Protein AF-A0A924DM08-F1 (afdb_monomer_lite)

Secondary structure (DSSP, 8-state):
----SHHHHHHHTTT-HHHHHHTT-TTT----HHHHHHHHHHHHHHHHHHHHH---HHHHHHHHHHHHHTT-TTHHHHHHHHHTTS-HHHHHHHHHHHHHHH--THHHHHHHHHHHHHHHHHHHHHHHHGGG-TT-HHHHHHHHHHHHSS-HHHHHHHHHHHHHHHHHT-GGGGGGGHHHHTSGGGTTSHHHHHHHHHHHHHHT---

Sequence (207 aa):
MQDLSSKGLYMMNGGQKLYIYKDGFGDIYKATPSEEEQWATEIIASALFKIETETNRTQLQFAIADLVYHHYGNIEELLLKYINDANPVRQIVFASILWNMIGYEKSFDIINKNLLQKRSECVSDVFLGLNDFKTHAGARQFLINCLEGGDDELTTKAQYTIVSWAWSGMPILKENNLLEQLKFENRNLPTFKTAIRKLKQILNVVT

Foldseek 3Di:
DQPLALLSLCLVVLNPVVVCVVVVNVVRNDDDPVRSVVSLVVLLVVLLVCLQDPDDLVSVLVSLVSCVVSVPPPSLVVLVVCLVVDDLLSVLSSLLVNCVPPNPVCSLVSLVVCCVPPVVPDVLSSLVSCLPVLLPQVSLVQLLCLLVDPDLSSLQSSLVSLVSCCVVPQVVCPPPCLSVCSDSVNSPPPSVVVSSVVSCVSSVPDD

pLDDT: mean 94.38, std 5.87, range [45.03, 98.25]

Radius of gyration: 20.49 Å; chains: 1; bounding box: 44×36×56 Å

Structure (mmCIF, N/CA/C/O backbone):
data_AF-A0A924DM08-F1
#
_entry.id   AF-A0A924DM08-F1
#
loop_
_atom_site.group_PDB
_atom_site.id
_atom_site.type_symbol
_atom_site.label_atom_id
_atom_site.label_alt_id
_atom_site.label_comp_id
_atom_site.label_asym_id
_atom_site.label_entity_id
_atom_site.label_seq_id
_atom_site.pdbx_PDB_ins_code
_atom_site.Cartn_x
_atom_site.Cartn_y
_atom_site.Cartn_z
_atom_site.occupancy
_atom_site.B_iso_or_equiv
_atom_site.auth_seq_id
_atom_site.auth_comp_id
_atom_site.auth_asym_id
_atom_site.auth_atom_id
_atom_site.pdbx_PDB_model_num
ATOM 1 N N . MET A 1 1 ? 16.927 21.600 -16.209 1.00 45.03 1 MET A N 1
ATOM 2 C CA . MET A 1 1 ? 16.030 21.463 -17.375 1.00 45.03 1 MET A CA 1
ATOM 3 C C . MET A 1 1 ? 15.644 20.005 -17.465 1.00 45.03 1 MET A C 1
ATOM 5 O O . MET A 1 1 ? 16.533 19.168 -17.408 1.00 45.03 1 MET A O 1
ATOM 9 N N . GLN A 1 2 ? 14.349 19.716 -17.484 1.00 57.50 2 GLN A N 1
ATOM 10 C CA . GLN A 1 2 ? 13.831 18.358 -17.604 1.00 57.50 2 GLN A CA 1
ATOM 11 C C . GLN A 1 2 ? 14.055 17.912 -19.054 1.00 57.50 2 GLN A C 1
ATOM 13 O O . GLN A 1 2 ? 13.689 18.647 -19.969 1.00 57.50 2 GLN A O 1
ATOM 18 N N . ASP A 1 3 ? 14.750 16.793 -19.265 1.00 67.88 3 ASP A N 1
ATOM 19 C CA . ASP A 1 3 ? 14.994 16.282 -20.613 1.00 67.88 3 ASP A CA 1
ATOM 20 C C . ASP A 1 3 ? 13.669 15.779 -21.203 1.00 67.88 3 ASP A C 1
ATOM 22 O O . ASP A 1 3 ? 13.126 14.772 -20.752 1.00 67.88 3 ASP A O 1
ATOM 26 N N . LEU A 1 4 ? 13.133 16.519 -22.177 1.00 85.94 4 LEU A N 1
ATOM 27 C CA . LEU A 1 4 ? 11.904 16.185 -22.904 1.00 85.94 4 LEU A CA 1
ATOM 28 C C . LEU A 1 4 ? 12.187 15.294 -24.128 1.00 85.94 4 LEU A C 1
ATOM 30 O O . LEU A 1 4 ? 11.395 15.256 -25.068 1.00 85.94 4 LEU A O 1
ATOM 34 N N . SER A 1 5 ? 13.321 14.588 -24.149 1.00 93.19 5 SER A N 1
ATOM 35 C CA . SER A 1 5 ? 13.599 13.550 -25.142 1.00 93.19 5 SER A CA 1
ATOM 36 C C . SER A 1 5 ? 12.621 12.371 -25.024 1.00 93.19 5 SER A C 1
ATOM 38 O O . SER A 1 5 ? 12.024 12.135 -23.974 1.00 93.19 5 SER A O 1
ATOM 40 N N . SER A 1 6 ? 12.482 11.574 -26.093 1.00 94.62 6 SER A N 1
ATOM 41 C CA . SER A 1 6 ? 11.654 10.354 -26.060 1.00 94.62 6 SER A CA 1
ATOM 42 C C . SER A 1 6 ? 12.091 9.390 -24.951 1.00 94.62 6 SER A C 1
ATOM 44 O O . SER A 1 6 ? 11.238 8.851 -24.250 1.00 94.62 6 SER A O 1
ATOM 46 N N . LYS A 1 7 ? 13.406 9.239 -24.732 1.00 95.38 7 LYS A N 1
ATOM 47 C CA . LYS A 1 7 ? 13.939 8.454 -23.613 1.00 95.38 7 LYS A CA 1
ATOM 48 C C . LYS A 1 7 ? 13.559 9.078 -22.270 1.00 95.38 7 LYS A C 1
ATOM 50 O O . LYS A 1 7 ? 13.033 8.376 -21.414 1.00 95.38 7 LYS A O 1
ATOM 55 N N . GLY A 1 8 ? 13.772 10.383 -22.088 1.00 93.56 8 GLY A N 1
ATOM 56 C CA . GLY A 1 8 ? 13.418 11.092 -20.854 1.00 93.56 8 GLY A CA 1
ATOM 57 C C . GLY A 1 8 ? 11.943 10.918 -20.484 1.00 93.56 8 GLY A C 1
ATOM 58 O O . GLY A 1 8 ? 11.631 10.501 -19.369 1.00 93.56 8 GLY A O 1
ATOM 59 N N . LEU A 1 9 ? 11.046 11.127 -21.450 1.00 94.06 9 LEU A N 1
ATOM 60 C CA . LEU A 1 9 ? 9.603 10.932 -21.289 1.00 94.06 9 LEU A CA 1
ATOM 61 C C . LEU A 1 9 ? 9.239 9.478 -20.960 1.00 94.06 9 LEU A C 1
ATOM 63 O O . LEU A 1 9 ? 8.393 9.246 -20.094 1.00 94.06 9 LEU A O 1
ATOM 67 N N . TYR A 1 10 ? 9.886 8.505 -21.610 1.00 94.94 10 TYR A N 1
ATOM 68 C CA . TYR A 1 10 ? 9.681 7.083 -21.329 1.00 94.94 10 TYR A CA 1
ATOM 69 C C . TYR A 1 10 ? 10.072 6.724 -19.894 1.00 94.94 10 TYR A C 1
ATOM 71 O O . TYR A 1 10 ? 9.271 6.142 -19.164 1.00 94.94 10 TYR A O 1
ATOM 79 N N . MET A 1 11 ? 11.272 7.132 -19.470 1.00 94.31 11 MET A N 1
ATOM 80 C CA . MET A 1 11 ? 11.802 6.849 -18.135 1.00 94.31 11 MET A CA 1
ATOM 81 C C . MET A 1 11 ? 10.979 7.536 -17.036 1.00 94.31 11 MET A C 1
ATOM 83 O O . MET A 1 11 ? 10.721 6.930 -16.001 1.00 94.31 11 MET A O 1
ATOM 87 N N . MET A 1 12 ? 10.520 8.774 -17.257 1.00 91.44 12 MET A N 1
ATOM 88 C CA . MET A 1 12 ? 9.678 9.507 -16.295 1.00 91.44 12 MET A CA 1
ATOM 89 C C . MET A 1 12 ? 8.315 8.855 -16.058 1.00 91.44 12 MET A C 1
ATOM 91 O O . MET A 1 12 ? 7.741 9.025 -14.987 1.00 91.44 12 MET A O 1
ATOM 95 N N . ASN A 1 13 ? 7.812 8.112 -17.043 1.00 92.12 13 ASN A N 1
ATOM 96 C CA . ASN A 1 13 ? 6.513 7.448 -16.988 1.00 92.12 13 ASN A CA 1
ATOM 97 C C . ASN A 1 13 ? 6.621 5.942 -16.700 1.00 92.12 13 ASN A C 1
ATOM 99 O O . ASN A 1 13 ? 5.658 5.212 -16.933 1.00 92.12 13 ASN A O 1
ATOM 103 N N . GLY A 1 14 ? 7.787 5.444 -16.268 1.00 92.25 14 GLY A N 1
ATOM 104 C CA . GLY A 1 14 ? 7.984 4.011 -16.015 1.00 92.25 14 GLY A CA 1
ATOM 105 C C . GLY A 1 14 ? 7.748 3.141 -17.258 1.00 92.25 14 GLY A C 1
ATOM 106 O O . GLY A 1 14 ? 7.404 1.970 -17.151 1.00 92.25 14 GLY A O 1
ATOM 107 N N . GLY A 1 15 ? 7.891 3.707 -18.462 1.00 92.44 15 GLY A N 1
ATOM 108 C CA . GLY A 1 15 ? 7.608 3.041 -19.735 1.00 92.44 15 GLY A CA 1
ATOM 109 C C . GLY A 1 15 ? 6.127 3.000 -20.142 1.00 92.44 15 GLY A C 1
ATOM 110 O O . GLY A 1 15 ? 5.781 2.423 -21.178 1.00 92.44 15 GLY A O 1
ATOM 111 N N . GLN A 1 16 ? 5.231 3.630 -19.375 1.00 93.44 16 GLN A N 1
ATOM 112 C CA . GLN A 1 16 ? 3.796 3.698 -19.667 1.00 93.44 16 GLN A CA 1
ATOM 113 C C . GLN A 1 16 ? 3.486 4.769 -20.715 1.00 93.44 16 GLN A C 1
ATOM 115 O O . GLN A 1 16 ? 3.070 5.887 -20.413 1.00 93.44 16 GLN A O 1
ATOM 120 N N . LYS A 1 17 ? 3.653 4.399 -21.988 1.00 92.38 17 LYS A N 1
ATOM 121 C CA . LYS A 1 17 ? 3.518 5.304 -23.144 1.00 92.38 17 LYS A CA 1
ATOM 122 C C . LYS A 1 17 ? 2.184 6.040 -23.186 1.00 92.38 17 LYS A C 1
ATOM 124 O O . LYS A 1 17 ? 2.144 7.207 -23.557 1.00 92.38 17 LYS A O 1
ATOM 129 N N . LEU A 1 18 ? 1.099 5.391 -22.757 1.00 92.25 18 LEU A N 1
ATOM 130 C CA . LEU A 1 18 ? -0.229 6.004 -22.704 1.00 92.25 18 LEU A CA 1
ATOM 131 C C . LEU A 1 18 ? -0.242 7.314 -21.897 1.00 92.25 18 LEU A C 1
ATOM 133 O O . LEU A 1 18 ? -0.955 8.239 -22.280 1.00 92.25 18 LEU A O 1
ATOM 137 N N . TYR A 1 19 ? 0.532 7.411 -20.812 1.00 91.62 19 TYR A N 1
ATOM 138 C CA . TYR A 1 19 ? 0.609 8.640 -20.018 1.00 91.62 19 TYR A CA 1
ATOM 139 C C . TYR A 1 19 ? 1.360 9.751 -20.745 1.00 91.62 19 TYR A C 1
ATOM 141 O O . TYR A 1 19 ? 0.877 10.874 -20.764 1.00 91.62 19 TYR A O 1
ATOM 149 N N . ILE A 1 20 ? 2.416 9.422 -21.493 1.00 92.88 20 ILE A N 1
ATOM 150 C CA . ILE A 1 20 ? 3.127 10.384 -22.351 1.00 92.88 20 ILE A CA 1
ATOM 151 C C . ILE A 1 20 ? 2.162 11.046 -23.351 1.00 92.88 20 ILE A C 1
ATOM 153 O O . ILE A 1 20 ? 2.185 12.264 -23.535 1.00 92.88 20 ILE A O 1
ATOM 157 N N . TYR A 1 21 ? 1.274 10.258 -23.971 1.00 91.88 21 TYR A N 1
ATOM 158 C CA . TYR A 1 21 ? 0.249 10.790 -24.877 1.00 91.88 21 TYR A CA 1
ATOM 159 C C . TYR A 1 21 ? -0.804 11.630 -24.144 1.00 91.88 21 TYR A C 1
ATOM 161 O O . TYR A 1 21 ? -1.180 12.691 -24.639 1.00 91.88 21 TYR A O 1
ATOM 169 N N . LYS A 1 22 ? -1.273 11.186 -22.970 1.00 92.75 22 LYS A N 1
ATOM 170 C CA . LYS A 1 22 ? -2.254 11.933 -22.161 1.00 92.75 22 LYS A CA 1
ATOM 171 C C . LYS A 1 22 ? -1.711 13.267 -21.654 1.00 92.75 22 LYS A C 1
ATOM 173 O O . LYS A 1 22 ? -2.472 14.227 -21.579 1.00 92.75 22 LYS A O 1
ATOM 178 N N . ASP A 1 23 ? -0.415 13.333 -21.383 1.00 91.50 23 ASP A N 1
ATOM 179 C CA . ASP A 1 23 ? 0.275 14.535 -20.915 1.00 91.50 23 ASP A CA 1
ATOM 180 C C . ASP A 1 23 ? 0.598 15.519 -22.057 1.00 91.50 23 ASP A C 1
ATOM 182 O O . ASP A 1 23 ? 1.192 16.570 -21.827 1.00 91.50 23 ASP A O 1
ATOM 186 N N . GLY A 1 24 ? 0.191 15.208 -23.296 1.00 92.12 24 GLY A N 1
ATOM 187 C CA . GLY A 1 24 ? 0.340 16.094 -24.452 1.00 92.12 24 GLY A CA 1
ATOM 188 C C . GLY A 1 24 ? 1.694 16.000 -25.158 1.00 92.12 24 GLY A C 1
ATOM 189 O O . GLY A 1 24 ? 1.978 16.809 -26.037 1.00 92.12 24 GLY A O 1
ATOM 190 N N . PHE A 1 25 ? 2.520 15.003 -24.831 1.00 93.25 25 PHE A N 1
ATOM 191 C CA . PHE A 1 25 ? 3.845 14.810 -25.436 1.00 93.25 25 PHE A CA 1
ATOM 192 C C . PHE A 1 25 ? 3.851 13.792 -26.590 1.00 93.25 25 PHE A C 1
ATOM 194 O O . PHE A 1 25 ? 4.915 13.348 -27.025 1.00 93.25 25 PHE A O 1
ATOM 201 N N . GLY A 1 26 ? 2.677 13.434 -27.119 1.00 90.62 26 GLY A N 1
ATOM 202 C CA . GLY A 1 26 ? 2.533 12.443 -28.191 1.00 90.62 26 GLY A CA 1
ATOM 203 C C . GLY A 1 26 ? 3.292 12.784 -29.477 1.00 90.62 26 GLY A C 1
ATOM 204 O O . GLY A 1 26 ? 3.865 11.895 -30.096 1.00 90.62 26 GLY A O 1
ATOM 205 N N . ASP A 1 27 ? 3.366 14.067 -29.837 1.00 91.69 27 ASP A N 1
ATOM 206 C CA . ASP A 1 27 ? 4.078 14.527 -31.041 1.00 91.69 27 ASP A CA 1
ATOM 207 C C . ASP A 1 27 ? 5.610 14.535 -30.873 1.00 91.69 27 ASP A C 1
ATOM 209 O O . ASP A 1 27 ? 6.363 14.551 -31.854 1.00 91.69 27 ASP A O 1
ATOM 213 N N . ILE A 1 28 ? 6.076 14.528 -29.620 1.00 91.38 28 ILE A N 1
ATOM 214 C CA . ILE A 1 28 ? 7.496 14.526 -29.237 1.00 91.38 28 ILE A CA 1
ATOM 215 C C . ILE A 1 28 ? 8.005 13.090 -29.073 1.00 91.38 28 ILE A C 1
ATOM 217 O O . ILE A 1 28 ? 9.174 12.804 -29.344 1.00 91.38 28 ILE A O 1
ATOM 221 N N . TYR A 1 29 ? 7.131 12.176 -28.655 1.00 94.00 29 TYR A N 1
ATOM 222 C CA . TYR A 1 29 ? 7.476 10.784 -28.433 1.00 94.00 29 TYR A CA 1
ATOM 223 C C . TYR A 1 29 ? 7.547 9.997 -29.748 1.00 94.00 29 TYR A C 1
ATOM 225 O O . TYR A 1 29 ? 6.533 9.717 -30.385 1.00 94.00 29 TYR A O 1
ATOM 233 N N . LYS A 1 30 ? 8.767 9.637 -30.160 1.00 94.06 30 LYS A N 1
ATOM 234 C CA . LYS A 1 30 ? 9.063 8.978 -31.445 1.00 94.06 30 LYS A CA 1
ATOM 235 C C . LYS A 1 30 ? 9.943 7.735 -31.293 1.00 94.06 30 LYS A C 1
ATOM 237 O O . LYS A 1 30 ? 10.665 7.385 -32.222 1.00 94.06 30 LYS A O 1
ATOM 242 N N . ALA A 1 31 ? 9.904 7.099 -30.123 1.00 94.00 31 ALA A N 1
ATOM 243 C CA . ALA A 1 31 ? 10.695 5.907 -29.853 1.00 94.00 31 ALA A CA 1
ATOM 244 C C . ALA A 1 31 ? 10.271 4.735 -30.746 1.00 94.00 31 ALA A C 1
ATOM 246 O O . ALA A 1 31 ? 9.087 4.508 -31.000 1.00 94.00 31 ALA A O 1
ATOM 247 N N . THR A 1 32 ? 11.255 3.978 -31.208 1.00 95.12 32 THR A N 1
ATOM 248 C CA . THR A 1 32 ? 11.051 2.700 -31.886 1.00 95.12 32 THR A CA 1
ATOM 249 C C . THR A 1 32 ? 10.822 1.576 -30.870 1.00 95.12 32 THR A C 1
ATOM 251 O O . THR A 1 32 ? 11.275 1.677 -29.728 1.00 95.12 32 THR A O 1
ATOM 254 N N . PRO A 1 33 ? 10.202 0.448 -31.270 1.00 95.25 33 PRO A N 1
ATOM 255 C CA . PRO A 1 33 ? 10.042 -0.703 -30.379 1.00 95.25 33 PRO A CA 1
ATOM 256 C C . PRO A 1 33 ? 11.363 -1.215 -29.779 1.00 95.25 33 PRO A C 1
ATOM 258 O O . PRO A 1 33 ? 11.398 -1.599 -28.616 1.00 95.25 33 PRO A O 1
ATOM 261 N N . SER A 1 34 ? 12.461 -1.174 -30.544 1.00 96.06 34 SER A N 1
ATOM 262 C CA . SER A 1 34 ? 13.779 -1.616 -30.064 1.00 96.06 34 SER A CA 1
ATOM 263 C C . SER A 1 34 ? 14.369 -0.676 -29.009 1.00 96.06 34 SER A C 1
ATOM 265 O O . SER A 1 34 ? 15.020 -1.141 -28.077 1.00 96.06 34 SER A O 1
ATOM 267 N N . GLU A 1 35 ? 14.152 0.634 -29.140 1.00 96.06 35 GLU A N 1
ATOM 268 C CA . GLU A 1 35 ? 14.574 1.607 -28.128 1.00 96.06 35 GLU A CA 1
ATOM 269 C C . GLU A 1 35 ? 13.785 1.427 -26.829 1.00 96.06 35 GLU A C 1
ATOM 271 O O . GLU A 1 35 ? 14.361 1.428 -25.744 1.00 96.06 35 GLU A O 1
ATOM 276 N N . GLU A 1 36 ? 12.473 1.216 -26.936 1.00 95.38 36 GLU A N 1
ATOM 277 C CA . GLU A 1 36 ? 11.613 0.955 -25.782 1.00 95.38 36 GLU A CA 1
ATOM 278 C C . GLU A 1 36 ? 12.020 -0.317 -25.034 1.00 95.38 36 GLU A C 1
ATOM 280 O O . GLU A 1 36 ? 12.080 -0.302 -23.809 1.00 95.38 36 GLU A O 1
ATOM 285 N N . GLU A 1 37 ? 12.345 -1.397 -25.747 1.00 95.25 37 GLU A N 1
ATOM 286 C CA . GLU A 1 37 ? 12.818 -2.652 -25.152 1.00 95.25 37 GLU A CA 1
ATOM 287 C C . GLU A 1 37 ? 14.137 -2.459 -24.383 1.00 95.25 37 GLU A C 1
ATOM 289 O O . GLU A 1 37 ? 14.303 -2.940 -23.254 1.00 95.25 37 GLU A O 1
ATOM 294 N N . GLN A 1 38 ? 15.061 -1.676 -24.949 1.00 96.44 38 GLN A N 1
ATOM 295 C CA . GLN A 1 38 ? 16.301 -1.315 -24.268 1.00 96.44 38 GLN A CA 1
ATOM 296 C C . GLN A 1 38 ? 16.021 -0.518 -22.986 1.00 96.44 38 GLN A C 1
ATOM 298 O O . GLN A 1 38 ? 16.570 -0.826 -21.927 1.00 96.44 38 GLN A O 1
ATOM 303 N N . TRP A 1 39 ? 15.161 0.499 -23.050 1.00 97.19 39 TRP A N 1
ATOM 304 C CA . TRP A 1 39 ? 14.872 1.348 -21.894 1.00 97.19 39 TRP A CA 1
ATOM 305 C C . TRP A 1 39 ? 14.027 0.635 -20.837 1.00 97.19 39 TRP A C 1
ATOM 307 O O . TRP A 1 39 ? 14.212 0.886 -19.651 1.00 97.19 39 TRP A O 1
ATOM 317 N N . ALA A 1 40 ? 13.157 -0.297 -21.229 1.00 96.56 40 ALA A N 1
ATOM 318 C CA . ALA A 1 40 ? 12.448 -1.176 -20.302 1.00 96.56 40 ALA A CA 1
ATOM 319 C C . ALA A 1 40 ? 13.437 -1.973 -19.438 1.00 96.56 40 ALA A C 1
ATOM 321 O O . ALA A 1 40 ? 13.277 -2.051 -18.221 1.00 96.56 40 ALA A O 1
ATOM 322 N N . THR A 1 41 ? 14.525 -2.468 -20.038 1.00 96.62 41 THR A N 1
ATOM 323 C CA . THR A 1 41 ? 15.605 -3.138 -19.298 1.00 96.62 41 THR A CA 1
ATOM 324 C C . THR A 1 41 ? 16.274 -2.197 -18.284 1.00 96.62 41 THR A C 1
ATOM 326 O O . THR A 1 41 ? 16.547 -2.599 -17.152 1.00 96.62 41 THR A O 1
ATOM 329 N N . GLU A 1 42 ? 16.496 -0.926 -18.645 1.00 96.81 42 GLU A N 1
ATOM 330 C CA . GLU A 1 42 ? 17.033 0.091 -17.726 1.00 96.81 42 GLU A CA 1
ATOM 331 C C . GLU A 1 42 ? 16.069 0.401 -16.565 1.00 96.81 42 GLU A C 1
ATOM 333 O O . GLU A 1 42 ? 16.507 0.553 -15.421 1.00 96.81 42 GLU A O 1
ATOM 338 N N . ILE A 1 43 ? 14.760 0.459 -16.834 1.00 97.12 43 ILE A N 1
ATOM 339 C CA . ILE A 1 43 ? 13.722 0.672 -15.814 1.00 97.12 43 ILE A CA 1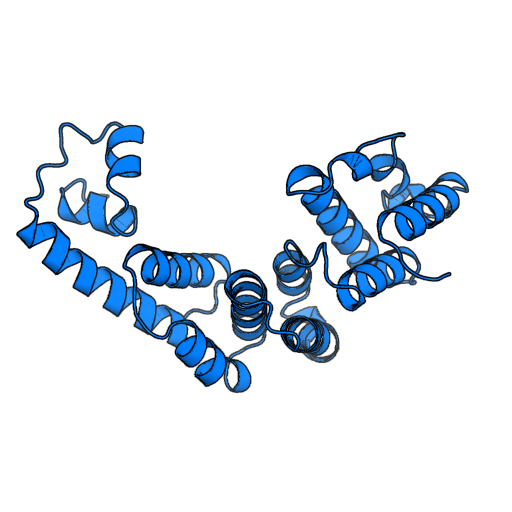
ATOM 340 C C . ILE A 1 43 ? 13.689 -0.500 -14.837 1.00 97.12 43 ILE A C 1
ATOM 342 O O . ILE A 1 43 ? 13.740 -0.273 -13.629 1.00 97.12 43 ILE A O 1
ATOM 346 N N . ILE A 1 44 ? 13.672 -1.741 -15.336 1.00 97.44 44 ILE A N 1
ATOM 347 C CA . ILE A 1 44 ? 13.709 -2.944 -14.494 1.00 97.44 44 ILE A CA 1
ATOM 348 C C . ILE A 1 44 ? 14.947 -2.917 -13.592 1.00 97.44 44 ILE A C 1
ATOM 350 O O . ILE A 1 44 ? 14.828 -3.095 -12.381 1.00 97.44 44 ILE A O 1
ATOM 354 N N . ALA A 1 45 ? 16.129 -2.641 -14.150 1.00 96.81 45 ALA A N 1
ATOM 355 C CA . ALA A 1 45 ? 17.365 -2.573 -13.372 1.00 96.81 45 ALA A CA 1
ATOM 356 C C . ALA A 1 45 ? 17.307 -1.488 -12.280 1.00 96.81 45 ALA A C 1
ATOM 358 O O . ALA A 1 45 ? 17.695 -1.733 -11.135 1.00 96.81 45 ALA A O 1
ATOM 359 N N . SER A 1 46 ? 16.776 -0.304 -12.605 1.00 96.56 46 SER A N 1
ATOM 360 C CA . SER A 1 46 ? 16.590 0.781 -11.635 1.00 96.56 46 SER A CA 1
ATOM 361 C C . SER A 1 46 ? 15.592 0.409 -10.534 1.00 96.56 46 SER A C 1
ATOM 363 O O . SER A 1 46 ? 15.844 0.662 -9.354 1.00 96.56 46 SER A O 1
ATOM 365 N N . ALA A 1 47 ? 14.482 -0.229 -10.898 1.00 96.94 47 ALA A N 1
ATOM 366 C CA . ALA A 1 47 ? 13.454 -0.664 -9.967 1.00 96.94 47 ALA A CA 1
ATOM 367 C C . ALA A 1 47 ? 13.964 -1.755 -9.012 1.00 96.94 47 ALA A C 1
ATOM 369 O O . ALA A 1 47 ? 13.735 -1.661 -7.806 1.00 96.94 47 ALA A O 1
ATOM 370 N N . LEU A 1 48 ? 14.728 -2.733 -9.513 1.00 96.69 48 LEU A N 1
ATOM 371 C CA . LEU A 1 48 ? 15.385 -3.748 -8.683 1.00 96.69 48 LEU A CA 1
ATOM 372 C C . LEU A 1 48 ? 16.338 -3.111 -7.665 1.00 96.69 48 LEU A C 1
ATOM 374 O O . LEU A 1 48 ? 16.259 -3.413 -6.476 1.00 96.69 48 LEU A O 1
ATOM 378 N N . PHE A 1 49 ? 17.172 -2.164 -8.101 1.00 95.81 49 PHE A N 1
ATOM 379 C CA . PHE A 1 49 ? 18.061 -1.429 -7.199 1.00 95.81 49 PHE A CA 1
ATOM 380 C C . PHE A 1 49 ? 17.288 -0.658 -6.115 1.00 95.81 49 PHE A C 1
ATOM 382 O O . PHE A 1 49 ? 17.667 -0.668 -4.939 1.00 95.81 49 PHE A O 1
ATOM 389 N N . LYS A 1 50 ? 16.171 -0.015 -6.480 1.00 95.00 50 LYS A N 1
ATOM 390 C CA . LYS A 1 50 ? 15.302 0.685 -5.522 1.00 95.00 50 LYS A CA 1
ATOM 391 C C . LYS A 1 50 ? 14.651 -0.272 -4.527 1.00 95.00 50 LYS A C 1
ATOM 393 O O . LYS A 1 50 ? 14.584 0.062 -3.350 1.00 95.00 50 LYS A O 1
ATOM 398 N N . ILE A 1 51 ? 14.226 -1.465 -4.943 1.00 94.25 51 ILE A N 1
ATOM 399 C CA . ILE A 1 51 ? 13.672 -2.466 -4.016 1.00 94.25 51 ILE A CA 1
ATOM 400 C C . ILE A 1 51 ? 14.661 -2.807 -2.900 1.00 94.25 51 ILE A C 1
ATOM 402 O O . ILE A 1 51 ? 14.247 -3.035 -1.762 1.00 94.25 51 ILE A O 1
ATOM 406 N N . GLU A 1 52 ? 15.960 -2.803 -3.192 1.00 91.62 52 GLU A N 1
ATOM 407 C CA . GLU A 1 52 ? 17.010 -3.131 -2.228 1.00 91.62 52 GLU A CA 1
ATOM 408 C C . GLU A 1 52 ? 17.377 -1.973 -1.291 1.00 91.62 52 GLU A C 1
ATOM 410 O O . GLU A 1 52 ? 17.784 -2.222 -0.152 1.00 91.62 52 GLU A O 1
ATOM 415 N N . THR A 1 53 ? 17.209 -0.723 -1.731 1.00 91.06 53 THR A N 1
ATOM 416 C CA . THR A 1 53 ? 17.834 0.448 -1.088 1.00 91.06 53 THR A CA 1
ATOM 417 C C . THR A 1 53 ? 16.867 1.560 -0.678 1.00 91.06 53 THR A C 1
ATOM 419 O O . THR A 1 53 ? 17.157 2.292 0.269 1.00 91.06 53 THR A O 1
ATOM 422 N N . GLU A 1 54 ? 15.721 1.695 -1.344 1.00 93.75 54 GLU A N 1
ATOM 423 C CA . GLU A 1 54 ? 14.804 2.820 -1.161 1.00 93.75 54 GLU A CA 1
ATOM 424 C C . GLU A 1 54 ? 14.095 2.755 0.197 1.00 93.75 54 GLU A C 1
ATOM 426 O O . GLU A 1 54 ? 13.631 1.704 0.647 1.00 93.75 54 GLU A O 1
ATOM 431 N N . THR A 1 55 ? 13.994 3.906 0.857 1.00 90.06 55 THR A N 1
ATOM 432 C CA . THR A 1 55 ? 13.338 4.051 2.164 1.00 90.06 55 THR A CA 1
ATOM 433 C C . THR A 1 55 ? 12.052 4.865 2.078 1.00 90.06 55 THR A C 1
ATOM 435 O O . THR A 1 55 ? 11.202 4.764 2.960 1.00 90.06 55 THR A O 1
ATOM 438 N N . ASN A 1 56 ? 11.858 5.625 0.999 1.00 93.38 56 ASN A N 1
ATOM 439 C CA . ASN A 1 56 ? 10.618 6.327 0.731 1.00 93.38 56 ASN A CA 1
ATOM 440 C C . ASN A 1 56 ? 9.534 5.357 0.229 1.00 93.38 56 ASN A C 1
ATOM 442 O O . ASN A 1 56 ? 9.663 4.755 -0.839 1.00 93.38 56 ASN A O 1
ATOM 446 N N . ARG A 1 57 ? 8.423 5.263 0.972 1.00 93.69 57 ARG A N 1
ATOM 447 C CA . ARG A 1 57 ? 7.271 4.409 0.637 1.00 93.69 57 ARG A CA 1
ATOM 448 C C . ARG A 1 57 ? 6.799 4.578 -0.807 1.00 93.69 57 ARG A C 1
ATOM 450 O O . ARG A 1 57 ? 6.624 3.585 -1.506 1.00 93.69 57 ARG A O 1
ATOM 457 N N . THR A 1 58 ? 6.563 5.817 -1.231 1.00 93.75 58 THR A N 1
ATOM 458 C CA . THR A 1 58 ? 5.972 6.120 -2.539 1.00 93.75 58 THR A CA 1
ATOM 459 C C . THR A 1 58 ? 6.906 5.705 -3.670 1.00 93.75 58 THR A C 1
ATOM 461 O O . THR A 1 58 ? 6.479 5.035 -4.605 1.00 93.75 58 THR A O 1
ATOM 464 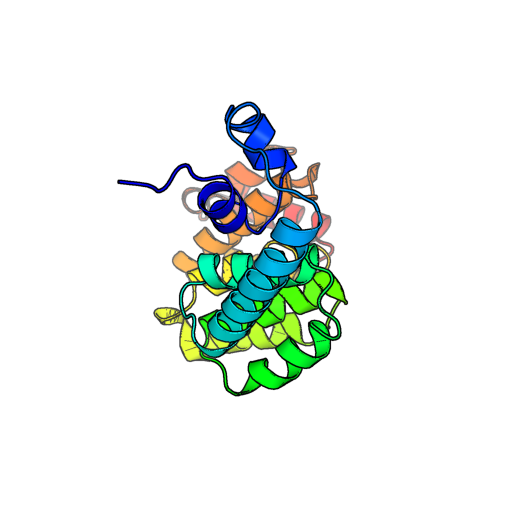N N . GLN A 1 59 ? 8.194 6.037 -3.561 1.00 94.50 59 GLN A N 1
ATOM 465 C CA . GLN A 1 59 ? 9.199 5.635 -4.549 1.00 94.50 59 GLN A CA 1
ATOM 466 C C . GLN A 1 59 ? 9.346 4.113 -4.633 1.00 94.50 59 GLN A C 1
ATOM 468 O O . GLN A 1 59 ? 9.479 3.567 -5.726 1.00 94.50 59 GLN A O 1
ATOM 473 N N . LEU A 1 60 ? 9.265 3.419 -3.496 1.00 96.06 60 LEU A N 1
ATOM 474 C CA . LEU A 1 60 ? 9.313 1.962 -3.452 1.00 96.06 60 LEU A CA 1
ATOM 475 C C . LEU A 1 60 ? 8.073 1.319 -4.087 1.00 96.06 60 LEU A C 1
ATOM 477 O O . LEU A 1 60 ? 8.197 0.342 -4.822 1.00 96.06 60 LEU A O 1
ATOM 481 N N . GLN A 1 61 ? 6.881 1.872 -3.843 1.00 95.50 61 GLN A N 1
ATOM 482 C CA . GLN A 1 61 ? 5.653 1.418 -4.498 1.00 95.50 61 GLN A CA 1
ATOM 483 C C . GLN A 1 61 ? 5.724 1.603 -6.017 1.00 95.50 61 GLN A C 1
ATOM 485 O O . GLN A 1 61 ? 5.334 0.694 -6.745 1.00 95.50 61 GLN A O 1
ATOM 490 N N . PHE A 1 62 ? 6.259 2.731 -6.495 1.00 95.00 62 PHE A N 1
ATOM 491 C CA . PHE A 1 62 ? 6.469 2.945 -7.928 1.00 95.00 62 PHE A CA 1
ATOM 492 C C . PHE A 1 62 ? 7.496 1.982 -8.517 1.00 95.00 62 PHE A C 1
ATOM 494 O O . PHE A 1 62 ? 7.217 1.397 -9.553 1.00 95.00 62 PHE A O 1
ATOM 501 N N . ALA A 1 63 ? 8.607 1.713 -7.827 1.00 96.38 63 ALA A N 1
ATOM 502 C CA . ALA A 1 63 ? 9.572 0.713 -8.283 1.00 96.38 63 ALA A CA 1
ATOM 503 C C . ALA A 1 63 ? 8.928 -0.676 -8.451 1.00 96.38 63 ALA A C 1
ATOM 505 O O . ALA A 1 63 ? 9.148 -1.352 -9.451 1.00 96.38 63 ALA A O 1
ATOM 506 N N . ILE A 1 64 ? 8.085 -1.102 -7.506 1.00 96.44 64 ILE A N 1
ATOM 507 C CA . ILE A 1 64 ? 7.379 -2.383 -7.633 1.00 96.44 64 ILE A CA 1
ATOM 508 C C . ILE A 1 64 ? 6.341 -2.335 -8.765 1.00 96.44 64 ILE A C 1
ATOM 510 O O . ILE A 1 64 ? 6.222 -3.298 -9.519 1.00 96.44 64 ILE A O 1
ATOM 514 N N . ALA A 1 65 ? 5.614 -1.224 -8.921 1.00 95.44 65 ALA A N 1
ATOM 515 C CA . ALA A 1 65 ? 4.664 -1.042 -10.018 1.00 95.44 65 ALA A CA 1
ATOM 516 C C . ALA A 1 65 ? 5.350 -1.091 -11.393 1.00 95.44 65 ALA A C 1
ATOM 518 O O . ALA A 1 65 ? 4.807 -1.705 -12.309 1.00 95.44 65 ALA A O 1
ATOM 519 N N . ASP A 1 66 ? 6.551 -0.521 -11.515 1.00 96.12 66 ASP A N 1
ATOM 520 C CA . ASP A 1 66 ? 7.371 -0.602 -12.723 1.00 96.12 66 ASP A CA 1
ATOM 521 C C . ASP A 1 66 ? 7.726 -2.062 -13.039 1.00 96.12 66 ASP A C 1
ATOM 523 O O . ASP A 1 66 ? 7.527 -2.511 -14.167 1.00 96.12 66 ASP A O 1
ATOM 527 N N . LEU A 1 67 ? 8.164 -2.849 -12.047 1.00 96.81 67 LEU A N 1
ATOM 528 C CA . LEU A 1 67 ? 8.432 -4.279 -12.254 1.00 96.81 67 LEU A CA 1
ATOM 529 C C . LEU A 1 67 ? 7.188 -5.053 -12.704 1.00 96.81 67 LEU A C 1
ATOM 531 O O . LEU A 1 67 ? 7.285 -5.899 -13.592 1.00 96.81 67 LEU A O 1
ATOM 535 N N . VAL A 1 68 ? 6.024 -4.767 -12.111 1.00 95.12 68 VAL A N 1
ATOM 536 C CA . VAL A 1 68 ? 4.754 -5.403 -12.495 1.00 95.12 68 VAL A CA 1
ATOM 537 C C . VAL A 1 68 ? 4.365 -5.028 -13.926 1.00 95.12 68 VAL A C 1
ATOM 539 O O . VAL A 1 68 ? 3.985 -5.905 -14.701 1.00 95.12 68 VAL A O 1
ATOM 542 N N . TYR A 1 69 ? 4.475 -3.747 -14.288 1.00 95.12 69 TYR A N 1
ATOM 543 C CA . TYR A 1 69 ? 4.145 -3.252 -15.625 1.00 95.12 69 TYR A CA 1
ATOM 544 C C . TYR A 1 69 ? 5.037 -3.875 -16.703 1.00 95.12 69 TYR A C 1
ATOM 546 O O . TYR A 1 69 ? 4.543 -4.270 -17.755 1.00 95.12 69 TYR A O 1
ATOM 554 N N . HIS A 1 70 ? 6.330 -4.033 -16.416 1.00 95.56 70 HIS A N 1
ATOM 555 C CA . HIS A 1 70 ? 7.288 -4.681 -17.317 1.00 95.56 70 HIS A CA 1
ATOM 556 C C . HIS A 1 70 ? 7.308 -6.213 -17.203 1.00 95.56 70 HIS A C 1
ATOM 558 O O . HIS A 1 70 ? 8.215 -6.856 -17.726 1.00 95.56 70 HIS A O 1
ATOM 564 N N . HIS A 1 71 ? 6.316 -6.812 -16.535 1.00 94.00 71 HIS A N 1
ATOM 565 C CA . HIS A 1 71 ? 6.160 -8.263 -16.394 1.00 94.00 71 HIS A CA 1
ATOM 566 C C . HIS A 1 71 ? 7.405 -8.981 -15.849 1.00 94.00 71 HIS A C 1
ATOM 568 O O . HIS A 1 71 ? 7.701 -10.113 -16.239 1.00 94.00 71 HIS A O 1
ATOM 574 N N . TYR A 1 72 ? 8.140 -8.340 -14.937 1.00 95.25 72 TYR A N 1
ATOM 575 C CA . TYR A 1 72 ? 9.287 -8.967 -14.293 1.00 95.25 72 TYR A CA 1
ATOM 576 C C . TYR A 1 72 ? 8.843 -10.243 -13.560 1.00 95.25 72 TYR A C 1
ATOM 578 O O . TYR A 1 72 ? 7.901 -10.231 -12.764 1.00 95.25 72 TYR A O 1
ATOM 586 N N . GLY A 1 73 ? 9.507 -11.362 -13.850 1.00 92.12 73 GLY A N 1
ATOM 587 C CA . GLY A 1 73 ? 9.194 -12.651 -13.237 1.00 92.12 73 GLY A CA 1
ATOM 588 C C . GLY A 1 73 ? 9.538 -12.682 -11.747 1.00 92.12 73 GLY A C 1
ATOM 589 O O . GLY A 1 73 ? 10.473 -12.025 -11.298 1.00 92.12 73 GLY A O 1
ATOM 590 N N . ASN A 1 74 ? 8.808 -13.488 -10.975 1.00 91.62 74 ASN A N 1
ATOM 591 C CA . ASN A 1 74 ? 9.135 -13.814 -9.579 1.00 91.62 74 ASN A CA 1
ATOM 592 C C . ASN A 1 74 ? 9.187 -12.611 -8.614 1.00 91.62 74 ASN A C 1
ATOM 594 O O . ASN A 1 74 ? 9.922 -12.633 -7.626 1.00 91.62 74 ASN A O 1
ATOM 598 N N . ILE A 1 75 ? 8.387 -11.563 -8.854 1.00 95.25 75 ILE A N 1
ATOM 599 C CA . ILE A 1 75 ? 8.273 -10.418 -7.927 1.00 95.25 75 ILE A CA 1
ATOM 600 C C . ILE A 1 75 ? 7.878 -10.893 -6.523 1.00 95.25 75 ILE A C 1
ATOM 602 O O . ILE A 1 75 ? 8.447 -10.428 -5.543 1.00 95.25 75 ILE A O 1
ATOM 606 N N . GLU A 1 76 ? 6.956 -11.851 -6.409 1.00 95.25 76 GLU A N 1
ATOM 607 C CA . GLU A 1 76 ? 6.568 -12.442 -5.122 1.00 95.25 76 GLU A CA 1
ATOM 608 C C . GLU A 1 76 ? 7.778 -12.978 -4.342 1.00 95.25 76 GLU A C 1
ATOM 610 O O . GLU A 1 76 ? 8.002 -12.584 -3.196 1.00 95.25 76 GLU A O 1
ATOM 615 N N . GLU A 1 77 ? 8.581 -13.840 -4.973 1.00 96.06 77 GLU A N 1
ATOM 616 C CA . GLU A 1 77 ? 9.765 -14.443 -4.354 1.00 96.06 77 GLU A CA 1
ATOM 617 C C . GLU A 1 77 ? 10.783 -13.372 -3.950 1.00 96.06 77 GLU A C 1
ATOM 619 O O . GLU A 1 77 ? 11.370 -13.444 -2.869 1.00 96.06 77 GLU A O 1
ATOM 624 N N . LEU A 1 78 ? 10.956 -12.346 -4.788 1.00 95.81 78 LEU A N 1
ATOM 625 C CA . LEU A 1 78 ? 11.834 -11.211 -4.517 1.00 95.81 78 LEU A CA 1
ATOM 626 C C . LEU A 1 78 ? 11.402 -10.453 -3.253 1.00 95.81 78 LEU A C 1
ATOM 628 O O . LEU A 1 78 ? 12.227 -10.175 -2.380 1.00 95.81 78 LEU A O 1
ATOM 632 N N . LEU A 1 79 ? 10.110 -10.135 -3.135 1.00 96.81 79 LEU A N 1
ATOM 633 C CA . LEU A 1 79 ? 9.573 -9.419 -1.979 1.00 96.81 79 LEU A CA 1
ATOM 634 C C . LEU A 1 79 ? 9.664 -10.273 -0.708 1.00 96.81 79 LEU A C 1
ATOM 636 O O . LEU A 1 79 ? 10.094 -9.770 0.329 1.00 96.81 79 LEU A O 1
ATOM 640 N N . LEU A 1 80 ? 9.330 -11.566 -0.787 1.00 96.69 80 LEU A N 1
ATOM 641 C CA . LEU A 1 80 ? 9.448 -12.504 0.335 1.00 96.69 80 LEU A CA 1
ATOM 642 C C . LEU A 1 80 ? 10.898 -12.681 0.798 1.00 96.69 80 LEU A C 1
ATOM 644 O O . LEU A 1 80 ? 11.146 -12.772 2.000 1.00 96.69 80 LEU A O 1
ATOM 648 N N . LYS A 1 81 ? 11.857 -12.694 -0.131 1.00 95.12 81 LYS A N 1
ATOM 649 C CA . LYS A 1 81 ? 13.287 -12.764 0.185 1.00 95.12 81 LYS A CA 1
ATOM 650 C C . LYS A 1 81 ? 13.733 -11.553 1.004 1.00 95.12 81 LYS A C 1
ATOM 652 O O . LYS A 1 81 ? 14.425 -11.722 2.002 1.00 95.12 81 LYS A O 1
ATOM 657 N N . TYR A 1 82 ? 13.342 -10.343 0.599 1.00 94.50 82 TYR A N 1
ATOM 658 C CA . TYR A 1 82 ? 13.832 -9.112 1.226 1.00 94.50 82 TYR A CA 1
ATOM 659 C C . TYR A 1 82 ? 13.044 -8.663 2.457 1.00 94.50 82 TYR A C 1
ATOM 661 O O . TYR A 1 82 ? 13.549 -7.842 3.220 1.00 94.50 82 TYR A O 1
ATOM 669 N N . ILE A 1 83 ? 11.830 -9.172 2.684 1.00 95.62 83 ILE A N 1
ATOM 670 C CA . ILE A 1 83 ? 10.955 -8.644 3.738 1.00 95.62 83 ILE A CA 1
ATOM 671 C C . ILE A 1 83 ? 11.567 -8.737 5.140 1.00 95.62 83 ILE A C 1
ATOM 673 O O . ILE A 1 83 ? 11.453 -7.791 5.909 1.00 95.62 83 ILE A O 1
ATOM 677 N N . ASN A 1 84 ? 12.269 -9.816 5.484 1.00 91.31 84 ASN A N 1
ATOM 678 C CA . ASN A 1 84 ? 12.761 -10.001 6.854 1.00 91.31 84 ASN A CA 1
ATOM 679 C C . ASN A 1 84 ? 13.920 -9.061 7.219 1.00 91.31 84 ASN A C 1
ATOM 681 O O . ASN A 1 84 ? 13.988 -8.614 8.363 1.00 91.31 84 ASN A O 1
ATOM 685 N N . ASP A 1 85 ? 14.770 -8.720 6.250 1.00 90.38 85 ASP A N 1
ATOM 686 C CA . ASP A 1 85 ? 15.974 -7.902 6.463 1.00 90.38 85 ASP A CA 1
ATOM 687 C C . ASP A 1 85 ? 15.743 -6.410 6.174 1.00 90.38 85 ASP A C 1
ATOM 689 O O . ASP A 1 85 ? 16.633 -5.574 6.348 1.00 90.38 85 ASP A O 1
ATOM 693 N N . ALA A 1 86 ? 14.545 -6.054 5.713 1.00 93.00 86 ALA A N 1
ATOM 694 C CA . ALA A 1 86 ? 14.202 -4.687 5.378 1.00 93.00 86 ALA A CA 1
ATOM 695 C C . ALA A 1 86 ? 13.845 -3.845 6.617 1.00 93.00 86 ALA A C 1
ATOM 697 O O . ALA A 1 86 ? 13.438 -4.352 7.663 1.00 93.00 86 ALA A O 1
ATOM 698 N N . ASN A 1 87 ? 13.955 -2.521 6.483 1.00 93.94 87 ASN A N 1
ATOM 699 C CA . ASN A 1 87 ? 13.482 -1.581 7.502 1.00 93.94 87 ASN A CA 1
ATOM 700 C C . ASN A 1 87 ? 11.935 -1.594 7.623 1.00 93.94 87 ASN A C 1
ATOM 702 O O . ASN A 1 87 ? 11.259 -2.124 6.734 1.00 93.94 87 ASN A O 1
ATOM 706 N N . PRO A 1 88 ? 11.354 -0.977 8.672 1.00 95.19 88 PRO A N 1
ATOM 707 C CA . PRO A 1 88 ? 9.908 -1.007 8.906 1.00 95.19 88 PRO A CA 1
ATOM 708 C C . PRO A 1 88 ? 9.050 -0.538 7.726 1.00 95.19 88 PRO A C 1
ATOM 710 O O . PRO A 1 88 ? 8.070 -1.191 7.368 1.00 95.19 88 PRO A O 1
ATOM 713 N N . VAL A 1 89 ? 9.429 0.565 7.072 1.00 94.44 89 VAL A N 1
ATOM 714 C CA . VAL A 1 89 ? 8.672 1.120 5.937 1.00 94.44 89 VAL A CA 1
ATOM 715 C C . VAL A 1 89 ? 8.634 0.127 4.777 1.00 94.44 89 VAL A C 1
ATOM 717 O O . VAL A 1 89 ? 7.564 -0.166 4.240 1.00 94.44 89 VAL A O 1
ATOM 720 N N . ARG A 1 90 ? 9.789 -0.444 4.424 1.00 95.75 90 ARG A N 1
ATOM 721 C CA . ARG A 1 90 ? 9.906 -1.459 3.372 1.00 95.75 90 ARG A CA 1
ATOM 722 C C . ARG A 1 90 ? 9.127 -2.725 3.719 1.00 95.75 90 ARG A C 1
ATOM 724 O O . ARG A 1 90 ? 8.399 -3.225 2.868 1.00 95.75 90 ARG A O 1
ATOM 731 N N . GLN A 1 91 ? 9.211 -3.197 4.965 1.00 97.00 91 GLN A N 1
ATOM 732 C CA . GLN A 1 91 ? 8.428 -4.341 5.444 1.00 97.00 91 GLN A CA 1
ATOM 733 C C . GLN A 1 91 ? 6.931 -4.136 5.228 1.00 97.00 91 GLN A C 1
ATOM 735 O O . GLN A 1 91 ? 6.256 -5.016 4.695 1.00 97.00 91 GLN A O 1
ATOM 740 N N . ILE A 1 92 ? 6.420 -2.959 5.591 1.00 97.50 92 ILE A N 1
ATOM 741 C CA . ILE A 1 92 ? 5.008 -2.616 5.423 1.00 97.50 92 ILE A CA 1
ATOM 742 C C . ILE A 1 92 ? 4.633 -2.542 3.940 1.00 97.50 92 ILE A C 1
ATOM 744 O O . ILE A 1 92 ? 3.581 -3.050 3.556 1.00 97.50 92 ILE A O 1
ATOM 748 N N . VAL A 1 93 ? 5.464 -1.922 3.091 1.00 97.31 93 VAL A N 1
ATOM 749 C CA . VAL A 1 93 ? 5.216 -1.871 1.639 1.00 97.31 93 VAL A CA 1
ATOM 750 C C . VAL A 1 93 ? 5.166 -3.278 1.053 1.00 97.31 93 VAL A C 1
ATOM 752 O O . VAL A 1 93 ? 4.163 -3.629 0.435 1.00 97.31 93 VAL A O 1
ATOM 755 N N . PHE A 1 94 ? 6.187 -4.100 1.290 1.00 97.69 94 PHE A N 1
ATOM 756 C CA . PHE A 1 94 ? 6.260 -5.459 0.755 1.00 97.69 94 PHE A CA 1
ATOM 757 C C . PHE A 1 94 ? 5.093 -6.317 1.234 1.00 97.69 94 PHE A C 1
ATOM 759 O O . PHE A 1 94 ? 4.439 -6.951 0.412 1.00 97.69 94 PHE A O 1
ATOM 766 N N . ALA A 1 95 ? 4.758 -6.267 2.525 1.00 98.00 95 ALA A N 1
ATOM 767 C CA . ALA A 1 95 ? 3.588 -6.953 3.063 1.00 98.00 95 ALA A CA 1
ATOM 768 C C . ALA A 1 95 ? 2.290 -6.494 2.375 1.00 98.00 95 ALA A C 1
ATOM 770 O O . ALA A 1 95 ? 1.487 -7.328 1.955 1.00 98.00 95 ALA A O 1
ATOM 771 N N . SER A 1 96 ? 2.092 -5.182 2.209 1.00 97.31 96 SER A N 1
ATOM 772 C CA . SER A 1 96 ? 0.889 -4.657 1.548 1.00 97.31 96 SER A CA 1
ATOM 773 C C . SER A 1 96 ? 0.776 -5.094 0.085 1.00 97.31 96 SER A C 1
ATOM 775 O O . SER A 1 96 ? -0.301 -5.481 -0.358 1.00 97.31 96 SER A O 1
ATOM 777 N N . ILE A 1 97 ? 1.889 -5.121 -0.652 1.00 96.62 97 ILE A N 1
ATOM 778 C CA . ILE A 1 97 ? 1.898 -5.578 -2.043 1.00 96.62 97 ILE A CA 1
ATOM 779 C C . ILE A 1 97 ? 1.679 -7.093 -2.136 1.00 96.62 97 ILE A C 1
ATOM 781 O O . ILE A 1 97 ? 0.869 -7.530 -2.947 1.00 96.62 97 ILE A O 1
ATOM 785 N N . LEU A 1 98 ? 2.324 -7.894 -1.284 1.00 97.44 98 LEU A N 1
ATOM 786 C CA . LEU A 1 98 ? 2.116 -9.346 -1.232 1.00 97.44 98 LEU A CA 1
ATOM 787 C C . LEU A 1 98 ? 0.658 -9.706 -0.909 1.00 97.44 98 LEU A C 1
ATOM 789 O O . LEU A 1 98 ? 0.108 -10.645 -1.479 1.00 97.44 98 LEU A O 1
ATOM 793 N N . TRP A 1 99 ? -0.007 -8.937 -0.045 1.00 97.50 99 TRP A N 1
ATOM 794 C CA . TRP A 1 99 ? -1.444 -9.103 0.178 1.00 97.50 99 TRP A CA 1
ATOM 795 C C . TRP A 1 99 ? -2.245 -8.867 -1.107 1.00 97.50 99 TRP A C 1
ATOM 797 O O . TRP A 1 99 ? -3.071 -9.693 -1.480 1.00 97.50 99 TRP A O 1
ATOM 807 N N . ASN A 1 100 ? -1.959 -7.781 -1.823 1.00 94.31 100 ASN A N 1
ATOM 808 C CA . ASN A 1 100 ? -2.679 -7.435 -3.047 1.00 94.31 100 ASN A CA 1
ATOM 809 C C . ASN A 1 100 ? -2.429 -8.404 -4.206 1.00 94.31 100 ASN A C 1
ATOM 811 O O . ASN A 1 100 ? -3.331 -8.643 -5.002 1.00 94.31 100 ASN A O 1
ATOM 815 N N . MET A 1 101 ? -1.212 -8.936 -4.320 1.00 93.88 101 MET A N 1
ATOM 816 C CA . MET A 1 101 ? -0.839 -9.823 -5.419 1.00 93.88 101 MET A CA 1
ATOM 817 C C . MET A 1 101 ? -1.377 -11.242 -5.230 1.00 93.88 101 MET A C 1
ATOM 819 O O . MET A 1 101 ? -1.870 -11.833 -6.187 1.00 93.88 101 MET A O 1
ATOM 823 N N . ILE A 1 102 ? -1.264 -11.792 -4.016 1.00 94.94 102 ILE A N 1
ATOM 824 C CA . ILE A 1 102 ? -1.477 -13.229 -3.764 1.00 94.94 102 ILE A CA 1
ATOM 825 C C . ILE A 1 102 ? -2.271 -13.530 -2.488 1.00 94.94 102 ILE A C 1
ATOM 827 O O . ILE A 1 102 ? -2.434 -14.694 -2.135 1.00 94.94 102 ILE A O 1
ATOM 831 N N . GLY A 1 103 ? -2.731 -12.514 -1.754 1.00 95.69 103 GLY A N 1
ATOM 832 C CA . GLY A 1 103 ? -3.411 -12.720 -0.475 1.00 95.69 103 GLY A CA 1
ATOM 833 C C . GLY A 1 103 ? -2.495 -13.308 0.601 1.00 95.69 103 GLY A C 1
ATOM 834 O O . GLY A 1 103 ? -2.920 -14.174 1.357 1.00 95.69 103 GLY A O 1
ATOM 835 N N . TYR A 1 104 ? -1.225 -12.887 0.668 1.00 96.94 104 TYR A N 1
ATOM 836 C CA . TYR A 1 104 ? -0.280 -13.435 1.645 1.00 96.94 104 TYR A CA 1
ATOM 837 C C . TYR A 1 104 ? -0.759 -13.196 3.088 1.00 96.94 104 TYR A C 1
ATOM 839 O O . TYR A 1 104 ? -0.677 -12.089 3.615 1.00 96.94 104 TYR A O 1
ATOM 847 N N . GLU A 1 105 ? -1.237 -14.253 3.744 1.00 93.50 105 GLU A N 1
ATOM 848 C CA . GLU A 1 105 ? -1.920 -14.178 5.047 1.00 93.50 105 GLU A CA 1
ATOM 849 C C . GLU A 1 105 ? -1.068 -13.535 6.155 1.00 93.50 105 GLU A C 1
ATOM 851 O O . GLU A 1 105 ? -1.574 -12.820 7.017 1.00 93.50 105 GLU A O 1
ATOM 856 N N . LYS A 1 106 ? 0.261 -13.706 6.110 1.00 96.56 106 LYS A N 1
ATOM 857 C CA . LYS A 1 106 ? 1.167 -13.106 7.107 1.00 96.56 106 LYS A CA 1
ATOM 858 C C . LYS A 1 106 ? 1.358 -11.599 6.928 1.00 96.56 106 LYS A C 1
ATOM 860 O O . LYS A 1 106 ? 1.989 -10.967 7.775 1.00 96.56 106 LYS A O 1
ATOM 865 N N . SER A 1 107 ? 0.857 -11.004 5.846 1.00 98.19 107 SER A N 1
ATOM 866 C CA . SER A 1 107 ? 1.066 -9.585 5.570 1.00 98.19 107 SER A CA 1
ATOM 867 C C . SER A 1 107 ? 0.515 -8.686 6.672 1.00 98.19 107 SER A C 1
ATOM 869 O O . SER A 1 107 ? 1.193 -7.744 7.082 1.00 98.19 107 SER A O 1
ATOM 871 N N . PHE A 1 108 ? -0.675 -8.986 7.199 1.00 98.25 108 PHE A N 1
ATOM 872 C CA . PHE A 1 108 ? -1.234 -8.195 8.294 1.00 98.25 108 PHE A CA 1
ATOM 873 C C . PHE A 1 108 ? -0.371 -8.287 9.558 1.00 98.25 108 PHE A C 1
ATOM 875 O O . PHE A 1 108 ? -0.081 -7.262 10.174 1.00 98.25 108 PHE A O 1
ATOM 882 N N . ASP A 1 109 ? 0.098 -9.485 9.910 1.00 98.06 109 ASP A N 1
ATOM 883 C CA . ASP A 1 109 ? 0.934 -9.697 11.094 1.00 98.06 109 ASP A CA 1
ATOM 884 C C . ASP A 1 109 ? 2.252 -8.924 11.008 1.00 98.06 109 ASP A C 1
ATOM 886 O O . ASP A 1 109 ? 2.688 -8.326 11.993 1.00 98.06 109 ASP A O 1
ATOM 890 N N . ILE A 1 110 ? 2.869 -8.876 9.824 1.00 98.00 110 ILE A N 1
ATOM 891 C CA . ILE A 1 110 ? 4.092 -8.100 9.578 1.00 98.00 110 ILE A CA 1
ATOM 892 C C . ILE A 1 110 ? 3.830 -6.602 9.767 1.00 98.00 110 ILE A C 1
ATOM 894 O O . ILE A 1 110 ? 4.605 -5.916 10.441 1.00 98.00 110 ILE A O 1
ATOM 898 N N . ILE A 1 111 ? 2.730 -6.090 9.210 1.00 98.06 111 ILE A N 1
ATOM 899 C CA . ILE A 1 111 ? 2.342 -4.679 9.338 1.00 98.06 111 ILE A CA 1
ATOM 900 C C . ILE A 1 111 ? 2.059 -4.331 10.807 1.00 98.06 111 ILE A C 1
ATOM 902 O O . ILE A 1 111 ? 2.583 -3.346 11.329 1.00 98.06 111 ILE A O 1
ATOM 906 N N . ASN A 1 112 ? 1.287 -5.164 11.504 1.00 97.75 112 ASN A N 1
ATOM 907 C CA . ASN A 1 112 ? 0.927 -4.948 12.902 1.00 97.75 112 ASN A CA 1
ATOM 908 C C . ASN A 1 112 ? 2.146 -5.046 13.836 1.00 97.75 112 ASN A C 1
ATOM 910 O O . ASN A 1 112 ? 2.312 -4.224 14.737 1.00 97.75 112 ASN A O 1
ATOM 914 N N . LYS A 1 113 ? 3.059 -5.995 13.596 1.00 97.56 113 LYS A N 1
ATOM 915 C CA . LYS A 1 113 ? 4.319 -6.108 14.347 1.00 97.56 113 LYS A CA 1
ATOM 916 C C . LYS A 1 113 ? 5.150 -4.826 14.249 1.00 97.56 113 LYS A C 1
ATOM 918 O O . LYS A 1 113 ? 5.699 -4.388 15.260 1.00 97.56 113 LYS A O 1
ATOM 923 N N . ASN A 1 114 ? 5.212 -4.210 13.067 1.00 97.75 114 ASN A N 1
ATOM 924 C CA . ASN A 1 114 ? 5.914 -2.941 12.877 1.00 97.75 114 ASN A CA 1
ATOM 925 C C . ASN A 1 114 ? 5.284 -1.807 13.690 1.00 97.75 114 ASN A C 1
ATOM 927 O O . ASN A 1 114 ? 6.010 -1.065 14.348 1.00 97.75 114 ASN A O 1
ATOM 931 N N . LEU A 1 115 ? 3.952 -1.728 13.755 1.00 97.69 115 LEU A N 1
ATOM 932 C CA . LEU A 1 115 ? 3.289 -0.771 14.643 1.00 97.69 115 LEU A CA 1
ATOM 933 C C . LEU A 1 115 ? 3.685 -0.990 16.109 1.00 97.69 115 LEU A C 1
ATOM 935 O O . LEU A 1 115 ? 4.054 -0.040 16.791 1.00 97.69 115 LEU A O 1
ATOM 939 N N . LEU A 1 116 ? 3.640 -2.233 16.593 1.00 96.88 116 LEU A N 1
ATOM 940 C CA . LEU A 1 116 ? 3.922 -2.549 17.998 1.00 96.88 116 LEU A CA 1
ATOM 941 C C . LEU A 1 116 ? 5.378 -2.267 18.397 1.00 96.88 116 LEU A C 1
ATOM 943 O O . LEU A 1 116 ? 5.636 -1.871 19.530 1.00 96.88 116 LEU A O 1
ATOM 947 N N . GLN A 1 117 ? 6.331 -2.478 17.487 1.00 96.56 117 GLN A N 1
ATOM 948 C CA . GLN A 1 117 ? 7.764 -2.391 17.793 1.00 96.56 117 GLN A CA 1
ATOM 949 C C . GLN A 1 117 ? 8.400 -1.057 17.391 1.00 96.56 117 GLN A C 1
ATOM 951 O O . GLN A 1 117 ? 9.429 -0.678 17.951 1.00 96.56 117 GLN A O 1
ATOM 956 N N . LYS A 1 118 ? 7.835 -0.379 16.387 1.00 96.69 118 LYS A N 1
ATOM 957 C CA . LYS A 1 118 ? 8.470 0.727 15.652 1.00 96.69 118 LYS A CA 1
ATOM 958 C C . LYS A 1 118 ? 7.491 1.855 15.328 1.00 96.69 118 LYS A C 1
ATOM 960 O O . LYS A 1 118 ? 7.684 2.586 14.359 1.00 96.69 118 LYS A O 1
ATOM 965 N N . ARG A 1 119 ? 6.444 2.028 16.143 1.00 95.38 119 ARG A N 1
ATOM 966 C CA . ARG A 1 119 ? 5.377 3.023 15.934 1.00 95.38 119 ARG A CA 1
ATOM 967 C C . ARG A 1 119 ? 5.883 4.399 15.499 1.00 95.38 119 ARG A C 1
ATOM 969 O O . ARG A 1 119 ? 5.411 4.915 14.492 1.00 95.38 119 ARG A O 1
ATOM 976 N N . SER A 1 120 ? 6.827 4.980 16.243 1.00 94.56 120 SER A N 1
ATOM 977 C CA . SER A 1 120 ? 7.343 6.335 15.993 1.00 94.56 120 SER A CA 1
ATOM 978 C C . SER A 1 120 ? 7.996 6.496 14.619 1.00 94.56 120 SER A C 1
ATOM 980 O O . SER A 1 120 ? 8.114 7.613 14.134 1.00 94.56 120 SER A O 1
ATOM 982 N N . GLU A 1 121 ? 8.420 5.393 14.000 1.00 93.69 121 GLU A N 1
ATOM 983 C CA . GLU A 1 121 ? 9.086 5.378 12.698 1.00 93.69 121 GLU A CA 1
ATOM 984 C C . GLU A 1 121 ? 8.103 5.150 11.540 1.00 93.69 121 GLU A C 1
ATOM 986 O O . GLU A 1 121 ? 8.384 5.575 10.426 1.00 93.69 121 GLU A O 1
ATOM 991 N N . CYS A 1 122 ? 6.970 4.468 11.770 1.00 95.00 122 CYS A N 1
ATOM 992 C CA . CYS A 1 122 ? 6.169 3.903 10.675 1.00 95.00 122 CYS A CA 1
ATOM 993 C C . CYS A 1 122 ? 4.642 3.969 10.844 1.00 95.00 122 CYS A C 1
ATOM 995 O O . CYS A 1 122 ? 3.918 3.396 10.031 1.00 95.00 122 CYS A O 1
ATOM 997 N N . VAL A 1 123 ? 4.110 4.656 11.863 1.00 97.12 123 VAL A N 1
ATOM 998 C CA . VAL A 1 123 ? 2.656 4.699 12.122 1.00 97.12 123 VAL A CA 1
ATOM 999 C C . VAL A 1 123 ? 1.846 5.129 10.895 1.00 97.12 123 VAL A C 1
ATOM 1001 O O . VAL A 1 123 ? 0.833 4.514 10.586 1.00 97.12 123 VAL A O 1
ATOM 1004 N N . SER A 1 124 ? 2.293 6.129 10.132 1.00 96.75 124 SER A N 1
ATOM 1005 C CA . SER A 1 124 ? 1.580 6.539 8.915 1.00 96.75 124 SER A CA 1
ATOM 1006 C C . SER A 1 124 ? 1.611 5.455 7.836 1.00 96.75 124 SER A C 1
ATOM 1008 O O . SER A 1 124 ? 0.583 5.190 7.214 1.00 96.75 124 SER A O 1
ATOM 1010 N N . ASP A 1 125 ? 2.756 4.800 7.648 1.00 97.00 125 ASP A N 1
ATOM 1011 C CA . ASP A 1 125 ? 2.919 3.733 6.662 1.00 97.00 125 ASP A CA 1
ATOM 1012 C C . ASP A 1 125 ? 2.062 2.515 6.994 1.00 97.00 125 ASP A C 1
ATOM 1014 O O . ASP A 1 125 ? 1.486 1.931 6.079 1.00 97.00 125 ASP A O 1
ATOM 1018 N N . VAL A 1 126 ? 1.915 2.171 8.280 1.00 97.81 126 VAL A N 1
ATOM 1019 C CA . VAL A 1 126 ? 1.046 1.080 8.752 1.00 97.81 126 VAL A CA 1
ATOM 1020 C C . VAL A 1 126 ? -0.372 1.272 8.220 1.00 97.81 126 VAL A C 1
ATOM 1022 O O . VAL A 1 126 ? -0.895 0.406 7.525 1.00 97.81 126 VAL A O 1
ATOM 1025 N N . PHE A 1 127 ? -0.984 2.428 8.481 1.00 98.00 127 PHE A N 1
ATOM 1026 C CA . PHE A 1 127 ? -2.369 2.681 8.073 1.00 98.00 127 PHE A CA 1
ATOM 1027 C C . PHE A 1 127 ? -2.531 2.840 6.557 1.00 98.00 127 PHE A C 1
ATOM 1029 O O . PHE A 1 127 ? -3.566 2.447 6.017 1.00 98.00 127 PHE A O 1
ATOM 1036 N N . LEU A 1 128 ? -1.508 3.339 5.853 1.00 95.81 128 LEU A N 1
ATOM 1037 C CA . LEU A 1 128 ? -1.482 3.329 4.387 1.00 95.81 128 LEU A CA 1
ATOM 1038 C C . LEU A 1 128 ? -1.384 1.905 3.823 1.00 95.81 128 LEU A C 1
ATOM 1040 O O . LEU A 1 128 ? -2.021 1.603 2.815 1.00 95.81 128 LEU A O 1
ATOM 1044 N N . GLY A 1 129 ? -0.614 1.025 4.466 1.00 95.88 129 GLY A N 1
ATOM 1045 C CA . GLY A 1 129 ? -0.488 -0.386 4.101 1.00 95.88 129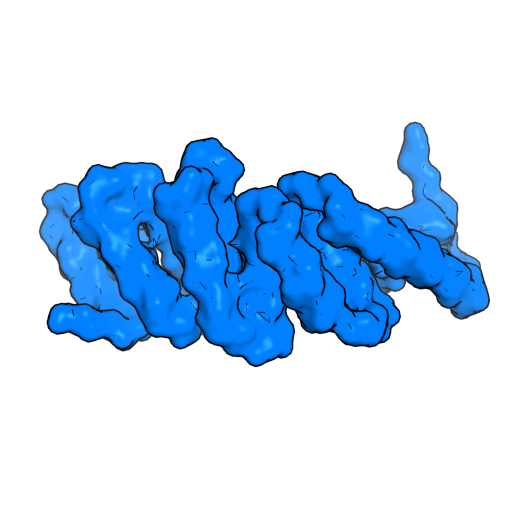 GLY A CA 1
ATOM 1046 C C . GLY A 1 129 ? -1.785 -1.172 4.278 1.00 95.88 129 GLY A C 1
ATOM 1047 O O . GLY A 1 129 ? -2.008 -2.135 3.555 1.00 95.88 129 GLY A O 1
ATOM 1048 N N . LEU A 1 130 ? -2.671 -0.731 5.175 1.00 97.12 130 LEU A N 1
ATOM 1049 C CA . LEU A 1 130 ? -3.970 -1.359 5.430 1.00 97.12 130 LEU A CA 1
ATOM 1050 C C . LEU A 1 130 ? -5.083 -0.935 4.452 1.00 97.12 130 LEU A C 1
ATOM 1052 O O . LEU A 1 130 ? -6.197 -1.453 4.548 1.00 97.12 130 LEU A O 1
ATOM 1056 N N . ASN A 1 131 ? -4.826 -0.034 3.496 1.00 94.69 131 ASN A N 1
ATOM 1057 C CA . ASN A 1 131 ? -5.854 0.463 2.565 1.00 94.69 131 ASN A CA 1
ATOM 1058 C C . ASN A 1 131 ? -6.546 -0.643 1.747 1.00 94.69 131 ASN A C 1
ATOM 1060 O O . ASN A 1 131 ? -7.731 -0.521 1.442 1.00 94.69 131 ASN A O 1
ATOM 1064 N N . ASP A 1 132 ? -5.852 -1.744 1.464 1.00 93.56 132 ASP A N 1
ATOM 1065 C CA . ASP A 1 132 ? -6.405 -2.859 0.690 1.00 93.56 132 ASP A CA 1
ATOM 1066 C C . ASP A 1 132 ? -6.806 -4.071 1.549 1.00 93.56 132 ASP A C 1
ATOM 1068 O O . ASP A 1 132 ? -7.338 -5.062 1.050 1.00 93.5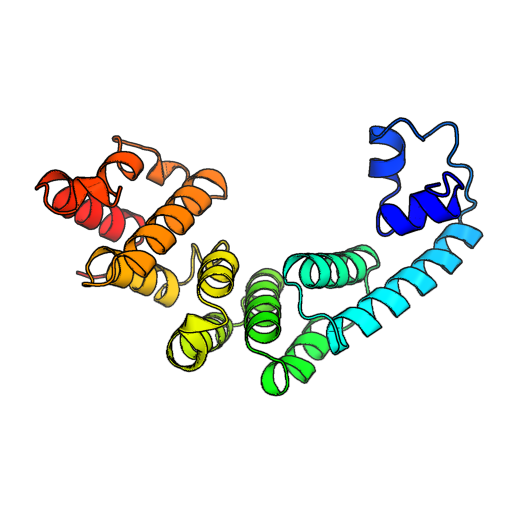6 132 ASP A O 1
ATOM 1072 N N . PHE A 1 133 ? -6.666 -3.976 2.874 1.00 96.75 133 PHE A N 1
ATOM 1073 C CA . PHE A 1 133 ? -6.999 -5.046 3.826 1.00 96.75 133 PHE A CA 1
ATOM 1074 C C . PHE A 1 133 ? -8.481 -5.066 4.223 1.00 96.75 133 PHE A C 1
ATOM 1076 O O . PHE A 1 133 ? -8.875 -5.660 5.227 1.00 96.75 133 PHE A O 1
ATOM 1083 N N . LYS A 1 134 ? -9.336 -4.444 3.412 1.00 94.38 134 LYS A N 1
ATOM 1084 C CA . LYS A 1 134 ? -10.780 -4.322 3.641 1.00 94.38 134 LYS A CA 1
ATOM 1085 C C . LYS A 1 134 ? -11.517 -5.655 3.731 1.00 94.38 134 LYS A C 1
ATOM 1087 O O . LYS A 1 134 ? -12.639 -5.667 4.222 1.00 94.38 134 LYS A O 1
ATOM 1092 N N . THR A 1 135 ? -10.931 -6.774 3.305 1.00 94.00 135 THR A N 1
ATOM 1093 C CA . THR A 1 135 ? -11.477 -8.138 3.469 1.00 94.00 135 THR A CA 1
ATOM 1094 C C . THR A 1 135 ? -10.804 -8.947 4.580 1.00 94.00 135 THR A C 1
ATOM 1096 O O . THR A 1 135 ? -11.338 -9.979 4.975 1.00 94.00 135 THR A O 1
ATOM 1099 N N . HIS A 1 136 ? -9.688 -8.472 5.137 1.00 96.00 136 HIS A N 1
ATOM 1100 C CA . HIS A 1 136 ? -8.917 -9.193 6.145 1.00 96.00 136 HIS A CA 1
ATOM 1101 C C . HIS A 1 136 ? -9.521 -9.008 7.548 1.00 96.00 136 HIS A C 1
ATOM 1103 O O . HIS A 1 136 ? -9.585 -7.892 8.076 1.00 96.00 136 HIS A O 1
ATOM 1109 N N . ALA A 1 137 ? -9.944 -10.106 8.183 1.00 94.94 137 ALA A N 1
ATOM 1110 C CA . ALA A 1 137 ? -10.645 -10.076 9.471 1.00 94.94 137 ALA A CA 1
ATOM 1111 C C . ALA A 1 137 ? -9.817 -9.413 10.586 1.00 94.94 137 ALA A C 1
ATOM 1113 O O . ALA A 1 137 ? -10.324 -8.549 11.303 1.00 94.94 137 ALA A O 1
ATOM 1114 N N . GLY A 1 138 ? -8.523 -9.741 10.675 1.00 96.06 138 GLY A N 1
ATOM 1115 C CA . GLY A 1 138 ? -7.622 -9.144 11.666 1.00 96.06 138 GLY A CA 1
ATOM 1116 C C . GLY A 1 138 ? -7.443 -7.634 11.484 1.00 96.06 138 GLY A C 1
ATOM 1117 O O . GLY A 1 138 ? -7.393 -6.899 12.466 1.00 96.06 138 GLY A O 1
ATOM 1118 N N . ALA A 1 139 ? -7.452 -7.147 10.239 1.00 97.31 139 ALA A N 1
ATOM 1119 C CA . ALA A 1 139 ? -7.290 -5.723 9.952 1.00 97.31 139 ALA A CA 1
ATOM 1120 C C . ALA A 1 139 ? -8.558 -4.944 10.306 1.00 97.31 139 ALA A C 1
ATOM 1122 O O . ALA A 1 139 ? -8.490 -3.884 10.922 1.00 97.31 139 ALA A O 1
ATOM 1123 N N . ARG A 1 140 ? -9.729 -5.504 9.985 1.00 97.56 140 ARG A N 1
ATOM 1124 C CA . ARG A 1 140 ? -11.025 -4.943 10.386 1.00 97.56 140 ARG A CA 1
ATOM 1125 C C . ARG A 1 140 ? -11.145 -4.841 11.904 1.00 97.56 140 ARG A C 1
ATOM 1127 O O . ARG A 1 140 ? -11.481 -3.774 12.412 1.00 97.56 140 ARG A O 1
ATOM 1134 N N . GLN A 1 141 ? -10.826 -5.920 12.623 1.00 97.81 141 GLN A N 1
ATOM 1135 C CA . GLN A 1 141 ? -10.819 -5.922 14.087 1.00 97.81 141 GLN A CA 1
ATOM 1136 C C . GLN A 1 141 ? -9.826 -4.895 14.642 1.00 97.81 141 GLN A C 1
ATOM 1138 O O . GLN A 1 141 ? -10.148 -4.173 15.581 1.00 97.81 141 GLN A O 1
ATOM 1143 N N . PHE A 1 142 ? -8.637 -4.797 14.051 1.00 97.94 142 PHE A N 1
ATOM 1144 C CA . PHE A 1 142 ? -7.631 -3.821 14.451 1.00 97.94 142 PHE A CA 1
ATOM 1145 C C . PHE A 1 142 ? -8.130 -2.376 14.319 1.00 97.94 142 PHE A C 1
ATOM 1147 O O . PHE A 1 142 ? -8.034 -1.623 15.284 1.00 97.94 142 PHE A O 1
ATOM 1154 N N . LEU A 1 143 ? -8.733 -1.997 13.187 1.00 98.06 143 LEU A N 1
ATOM 1155 C CA . LEU A 1 143 ? -9.268 -0.640 13.008 1.00 98.06 143 LEU A CA 1
ATOM 1156 C C . LEU A 1 143 ? -10.391 -0.326 14.006 1.00 98.06 143 LEU A C 1
ATOM 1158 O O . LEU A 1 143 ? -10.448 0.783 14.534 1.00 98.06 143 LEU A O 1
ATOM 1162 N N . ILE A 1 144 ? -11.248 -1.305 14.312 1.00 97.94 144 ILE A N 1
ATOM 1163 C CA . ILE A 1 144 ? -12.254 -1.183 15.375 1.00 97.94 144 ILE A CA 1
ATOM 1164 C C . ILE A 1 144 ? -11.592 -0.939 16.736 1.00 97.94 144 ILE A C 1
ATOM 1166 O O . ILE A 1 144 ? -11.976 -0.008 17.442 1.00 97.94 144 ILE A O 1
ATOM 1170 N N . ASN A 1 145 ? -10.570 -1.723 17.080 1.00 97.25 145 ASN A N 1
ATOM 1171 C CA . ASN A 1 145 ? -9.847 -1.575 18.342 1.00 97.25 145 ASN A CA 1
ATOM 1172 C C . ASN A 1 145 ? -9.164 -0.205 18.446 1.00 97.25 145 ASN A C 1
ATOM 1174 O O . ASN A 1 145 ? -9.139 0.379 19.526 1.00 97.25 145 ASN A O 1
ATOM 1178 N N . CYS A 1 146 ? -8.643 0.334 17.340 1.00 97.31 146 CYS A N 1
ATOM 1179 C CA . CYS A 1 146 ? -8.087 1.686 17.303 1.00 97.31 146 CYS A CA 1
ATOM 1180 C C . CYS A 1 146 ? -9.142 2.761 17.585 1.00 97.31 146 CYS A C 1
ATOM 1182 O O . CYS A 1 146 ? -8.847 3.695 18.318 1.00 97.31 146 CYS A O 1
ATOM 1184 N N . LEU A 1 147 ? -10.358 2.627 17.043 1.00 97.06 147 LEU A N 1
ATOM 1185 C CA . LEU A 1 147 ? -11.454 3.574 17.288 1.00 97.06 147 LEU A CA 1
ATOM 1186 C C . LEU A 1 147 ? -12.006 3.507 18.722 1.00 97.06 147 LEU A C 1
ATOM 1188 O O . LEU A 1 147 ? -12.457 4.515 19.263 1.00 97.06 147 LEU A O 1
ATOM 1192 N N . GLU A 1 148 ? -12.021 2.317 19.325 1.00 95.19 148 GLU A N 1
ATOM 1193 C CA . GLU A 1 148 ? -12.504 2.103 20.697 1.00 95.19 148 GLU A CA 1
ATOM 1194 C C . GLU A 1 148 ? -11.426 2.383 21.760 1.00 95.19 148 GLU A C 1
ATOM 1196 O O . GLU A 1 148 ? -11.750 2.687 22.910 1.00 95.19 148 GLU A O 1
ATOM 1201 N N . GLY A 1 149 ? -10.149 2.290 21.386 1.00 93.00 149 GLY A N 1
ATOM 1202 C CA . GLY A 1 149 ? -8.997 2.421 22.273 1.00 93.00 149 GLY A CA 1
ATOM 1203 C C . GLY A 1 149 ? -8.658 3.862 22.652 1.00 93.00 149 GLY A C 1
ATOM 1204 O O . GLY A 1 149 ? -9.110 4.812 22.033 1.00 93.00 149 GLY A O 1
ATOM 1205 N N . GLY A 1 150 ? -7.835 4.045 23.688 1.00 91.31 150 GLY A N 1
ATOM 1206 C CA . GLY A 1 150 ? -7.483 5.349 24.279 1.00 91.31 150 GLY A CA 1
ATOM 1207 C C . GLY A 1 150 ? -6.597 6.276 23.440 1.00 91.31 150 GLY A C 1
ATOM 1208 O O . GLY A 1 150 ? -6.305 7.375 23.890 1.00 91.31 150 GLY A O 1
ATOM 1209 N N . ASP A 1 151 ? -6.154 5.845 22.264 1.00 95.56 151 ASP A N 1
ATOM 1210 C CA . ASP A 1 151 ? -5.083 6.501 21.521 1.00 95.56 151 ASP A CA 1
ATOM 1211 C C . ASP A 1 151 ? -5.615 7.390 20.390 1.00 95.56 151 ASP A C 1
ATOM 1213 O O . ASP A 1 151 ? -6.166 6.899 19.400 1.00 95.56 151 ASP A O 1
ATOM 1217 N N . ASP A 1 152 ? -5.445 8.702 20.536 1.00 95.50 152 ASP A N 1
ATOM 1218 C CA . ASP A 1 152 ? -6.019 9.704 19.631 1.00 95.50 152 ASP A CA 1
ATOM 1219 C C . ASP A 1 152 ? -5.405 9.659 18.223 1.00 95.50 152 ASP A C 1
ATOM 1221 O O . ASP A 1 152 ? -6.111 9.826 17.220 1.00 95.50 152 ASP A O 1
ATOM 1225 N N . GLU A 1 153 ? -4.103 9.374 18.126 1.00 96.38 153 GLU A N 1
ATOM 1226 C CA . GLU A 1 153 ? -3.419 9.242 16.840 1.00 96.38 153 GLU A CA 1
ATOM 1227 C C . GLU A 1 153 ? -3.934 8.007 16.095 1.00 96.38 153 GLU A C 1
ATOM 1229 O O . GLU A 1 153 ? -4.300 8.103 1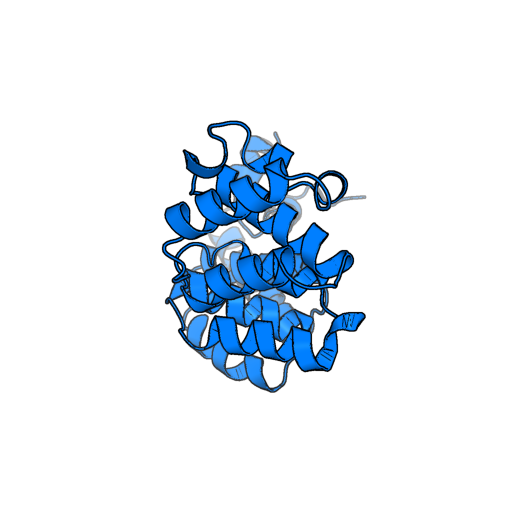4.920 1.00 96.38 153 GLU A O 1
ATOM 1234 N N . LEU A 1 154 ? -4.025 6.860 16.778 1.00 97.38 154 LEU A N 1
ATOM 1235 C CA . LEU A 1 154 ? -4.546 5.636 16.166 1.00 97.38 154 LEU A CA 1
ATOM 1236 C C . LEU A 1 154 ? -6.028 5.770 15.807 1.00 97.38 154 LEU A C 1
ATOM 1238 O O . LEU A 1 154 ? -6.432 5.291 14.749 1.00 97.38 154 LEU A O 1
ATOM 1242 N N . THR A 1 155 ? -6.824 6.450 16.637 1.00 96.81 155 THR A N 1
ATOM 1243 C CA . THR A 1 155 ? -8.240 6.728 16.351 1.00 96.81 155 THR A CA 1
ATOM 1244 C C . THR A 1 155 ? -8.377 7.515 15.047 1.00 96.81 155 THR A C 1
ATOM 1246 O O . THR A 1 155 ? -9.115 7.116 14.145 1.00 96.81 155 THR A O 1
ATOM 1249 N N . THR A 1 156 ? -7.616 8.604 14.915 1.00 96.88 156 THR A N 1
ATOM 1250 C CA . THR A 1 156 ? -7.638 9.471 13.729 1.00 96.88 156 THR A CA 1
ATOM 1251 C C . THR A 1 156 ? -7.172 8.723 12.479 1.00 96.88 156 THR A C 1
ATOM 1253 O O . THR A 1 156 ? -7.814 8.775 11.430 1.00 96.88 156 THR A O 1
ATOM 1256 N N . LYS A 1 157 ? -6.069 7.973 12.578 1.00 97.88 157 LYS A N 1
ATOM 1257 C CA . LYS A 1 157 ? -5.550 7.179 11.458 1.00 97.88 157 LYS A CA 1
ATOM 1258 C C . LYS A 1 157 ? -6.524 6.078 11.031 1.00 97.88 157 LYS A C 1
ATOM 1260 O O . LYS A 1 157 ? -6.746 5.909 9.834 1.00 97.88 157 LYS A O 1
ATOM 1265 N N . ALA A 1 158 ? -7.150 5.383 11.982 1.00 98.00 158 ALA A N 1
ATOM 1266 C CA . ALA A 1 158 ? -8.155 4.366 11.690 1.00 98.00 158 ALA A CA 1
ATOM 1267 C C . ALA A 1 158 ? -9.372 4.962 10.977 1.00 98.00 158 ALA A C 1
ATOM 1269 O O . ALA A 1 158 ? -9.835 4.400 9.983 1.00 98.00 158 ALA A O 1
ATOM 1270 N N . GLN A 1 159 ? -9.845 6.127 11.433 1.00 97.12 159 GLN A N 1
ATOM 1271 C CA . GLN A 1 159 ? -10.925 6.860 10.779 1.00 97.12 159 GLN A CA 1
ATOM 1272 C C . GLN A 1 159 ? -10.575 7.191 9.320 1.00 97.12 159 GLN A C 1
ATOM 1274 O O . GLN A 1 159 ? -11.378 6.899 8.432 1.00 97.12 159 GLN A O 1
ATOM 1279 N N . TYR A 1 160 ? -9.369 7.691 9.033 1.00 97.31 160 TYR A N 1
ATOM 1280 C CA . TYR A 1 160 ? -8.943 7.949 7.653 1.00 97.31 160 TYR A CA 1
ATOM 1281 C C . TYR A 1 160 ? -8.829 6.685 6.797 1.00 97.31 160 TYR A C 1
ATOM 1283 O O . TYR A 1 160 ? -9.244 6.703 5.637 1.00 97.31 160 TYR A O 1
ATOM 1291 N N . THR A 1 161 ? -8.330 5.574 7.343 1.00 97.88 161 THR A N 1
ATOM 1292 C CA . THR A 1 161 ? -8.304 4.294 6.616 1.00 97.88 161 THR A CA 1
ATOM 1293 C C . THR A 1 161 ? -9.720 3.818 6.277 1.00 97.88 161 THR A C 1
ATOM 1295 O O . THR A 1 161 ? -9.970 3.394 5.151 1.00 97.88 161 THR A O 1
ATOM 1298 N N . ILE A 1 162 ? -10.683 3.959 7.192 1.00 97.81 162 ILE A N 1
ATOM 1299 C CA . ILE A 1 162 ? -12.092 3.607 6.940 1.00 97.81 162 ILE A CA 1
ATOM 1300 C C . ILE A 1 162 ? -12.716 4.522 5.877 1.00 97.81 162 ILE A C 1
ATOM 1302 O O . ILE A 1 162 ? -13.443 4.042 5.005 1.00 97.81 162 ILE A O 1
ATOM 1306 N N . VAL A 1 163 ? -12.410 5.825 5.897 1.00 97.06 163 VAL A N 1
ATOM 1307 C CA . VAL A 1 163 ? -12.821 6.753 4.830 1.00 97.06 163 VAL A CA 1
ATOM 1308 C C . VAL A 1 163 ? -12.247 6.301 3.486 1.00 97.06 163 VAL A C 1
ATOM 1310 O O . VAL A 1 163 ? -12.984 6.223 2.508 1.00 97.06 163 VAL A O 1
ATOM 1313 N N . SER A 1 164 ? -10.961 5.951 3.435 1.00 96.88 164 SER A N 1
ATOM 1314 C CA . SER A 1 164 ? -10.310 5.428 2.227 1.00 96.88 164 SER A CA 1
ATOM 1315 C C . SER A 1 164 ? -11.017 4.172 1.704 1.00 96.88 164 SER A C 1
ATOM 1317 O O . SER A 1 164 ? -11.387 4.122 0.530 1.00 96.88 164 SER A O 1
ATOM 1319 N N . TRP A 1 165 ? -11.336 3.206 2.576 1.00 97.44 165 TRP A N 1
ATOM 1320 C CA . TRP A 1 165 ? -12.113 2.012 2.210 1.00 97.44 165 TRP A CA 1
ATOM 1321 C C . TRP A 1 165 ? -13.487 2.355 1.624 1.00 97.44 165 TRP A C 1
ATOM 1323 O O . TRP A 1 165 ? -13.940 1.705 0.677 1.00 97.44 165 TRP A O 1
ATOM 1333 N N . ALA A 1 166 ? -14.140 3.400 2.133 1.00 97.00 166 ALA A N 1
ATOM 1334 C CA . ALA A 1 166 ? -15.434 3.861 1.639 1.00 97.00 166 ALA A CA 1
ATOM 1335 C C . ALA A 1 166 ? -15.388 4.339 0.174 1.00 97.00 166 ALA A C 1
ATOM 1337 O O . ALA A 1 166 ? -16.377 4.222 -0.558 1.00 97.00 166 ALA A O 1
ATOM 1338 N N . TRP A 1 167 ? -14.234 4.849 -0.265 1.00 95.12 167 TRP A N 1
ATOM 1339 C CA . TRP A 1 167 ? -13.990 5.305 -1.635 1.00 95.12 167 TRP A CA 1
ATOM 1340 C C . TRP A 1 167 ? -13.330 4.252 -2.526 1.00 95.12 167 TRP A C 1
ATOM 1342 O O . TRP A 1 167 ? -13.489 4.319 -3.742 1.00 95.12 167 TRP A O 1
ATOM 1352 N N . SER A 1 168 ? -12.643 3.264 -1.947 1.00 91.56 168 SER A N 1
ATOM 1353 C CA . SER A 1 168 ? -11.850 2.278 -2.691 1.00 91.56 168 SER A CA 1
ATOM 1354 C C . SER A 1 168 ? -12.470 0.878 -2.771 1.00 91.56 168 SER A C 1
ATOM 1356 O O . SER A 1 168 ? -11.839 -0.036 -3.299 1.00 91.56 168 SER A O 1
ATOM 1358 N N . GLY A 1 169 ? -13.686 0.653 -2.261 1.00 89.25 169 GLY A N 1
ATOM 1359 C CA . GLY A 1 169 ? -14.374 -0.637 -2.447 1.00 89.25 169 GLY A CA 1
ATOM 1360 C C . GLY A 1 169 ? -15.480 -0.993 -1.456 1.00 89.25 169 GLY A C 1
ATOM 1361 O O . GLY A 1 169 ? -16.076 -2.055 -1.592 1.00 89.25 169 GLY A O 1
ATOM 1362 N N . MET A 1 170 ? -15.775 -0.143 -0.471 1.00 95.50 170 MET A N 1
ATOM 1363 C CA . MET A 1 170 ? -16.849 -0.366 0.506 1.00 95.50 170 MET A CA 1
ATOM 1364 C C . MET A 1 170 ? -17.814 0.830 0.575 1.00 95.50 170 MET A C 1
ATOM 1366 O O . MET A 1 170 ? -17.918 1.480 1.616 1.00 95.50 170 MET A O 1
ATOM 1370 N N . PRO A 1 171 ? -18.554 1.146 -0.506 1.00 95.38 171 PRO A N 1
ATOM 1371 C CA . PRO A 1 171 ? -19.374 2.357 -0.581 1.00 95.38 171 PRO A CA 1
ATOM 1372 C C . PRO A 1 171 ? -20.471 2.445 0.488 1.00 95.38 171 PRO A C 1
ATOM 1374 O O . PRO A 1 171 ? -20.836 3.558 0.861 1.00 95.38 171 PRO A O 1
ATOM 1377 N N . ILE A 1 172 ? -20.927 1.308 1.028 1.00 96.12 172 ILE A N 1
ATOM 1378 C CA . ILE A 1 172 ? -21.888 1.234 2.141 1.00 96.12 172 ILE A CA 1
ATOM 1379 C C . ILE A 1 172 ? -21.416 1.997 3.391 1.00 96.12 172 ILE A C 1
ATOM 1381 O O . ILE A 1 172 ? -22.226 2.492 4.169 1.00 96.12 172 ILE A O 1
ATOM 1385 N N . LEU A 1 173 ? -20.101 2.179 3.564 1.00 96.06 173 LEU A N 1
ATOM 1386 C CA . LEU A 1 173 ? -19.539 2.979 4.655 1.00 96.06 173 LEU A CA 1
ATOM 1387 C C . LEU A 1 173 ? -19.895 4.471 4.554 1.00 96.06 173 LEU A C 1
ATOM 1389 O O . LEU A 1 173 ? -19.814 5.175 5.555 1.00 96.06 173 LEU A O 1
ATOM 1393 N N . LYS A 1 174 ? -20.294 4.968 3.374 1.00 94.81 174 LYS A N 1
ATOM 1394 C CA . LYS A 1 174 ? -20.709 6.368 3.165 1.00 94.81 174 LYS A CA 1
ATOM 1395 C C . LYS A 1 174 ? -22.154 6.631 3.591 1.00 94.81 174 LYS A C 1
ATOM 1397 O O . LYS A 1 174 ? -22.570 7.785 3.673 1.00 94.81 174 LYS A O 1
ATOM 1402 N N . GLU A 1 175 ? -22.932 5.583 3.831 1.00 93.31 175 GLU A N 1
ATOM 1403 C CA . GLU A 1 175 ? -24.350 5.709 4.136 1.00 93.31 175 GLU A CA 1
ATOM 1404 C C . GLU A 1 175 ? -24.589 6.212 5.565 1.00 93.31 175 GLU A C 1
ATOM 1406 O O . GLU A 1 175 ? -23.757 6.069 6.464 1.00 93.31 175 GLU A O 1
ATOM 1411 N N . ASN A 1 176 ? -25.774 6.787 5.795 1.00 90.50 176 ASN A N 1
ATOM 1412 C CA . ASN A 1 176 ? -26.280 7.134 7.129 1.00 90.50 176 ASN A CA 1
ATOM 1413 C C . ASN A 1 176 ? -25.356 8.036 7.969 1.00 90.50 176 ASN A C 1
ATOM 1415 O O . ASN A 1 176 ? -25.387 7.975 9.200 1.00 90.50 176 ASN A O 1
ATOM 1419 N N . ASN A 1 177 ? -24.547 8.870 7.307 1.00 92.06 177 ASN A N 1
ATOM 1420 C CA . ASN A 1 177 ? -23.592 9.779 7.939 1.00 92.06 177 ASN A CA 1
ATOM 1421 C C . ASN A 1 177 ? -22.556 9.069 8.840 1.00 92.06 177 ASN A C 1
ATOM 1423 O O . ASN A 1 177 ? -22.045 9.661 9.791 1.00 92.06 177 ASN A O 1
ATOM 1427 N N . LEU A 1 178 ? -22.259 7.791 8.563 1.00 96.12 178 LEU A N 1
ATOM 1428 C CA . LEU A 1 178 ? -21.389 6.961 9.397 1.00 96.12 178 LEU A CA 1
ATOM 1429 C C . LEU A 1 178 ? -19.991 7.576 9.563 1.00 96.12 178 LEU A C 1
ATOM 1431 O O . LEU A 1 178 ? -19.512 7.706 10.685 1.00 96.12 178 LEU A O 1
ATOM 1435 N N . LEU A 1 179 ? -19.355 7.993 8.463 1.00 95.88 179 LEU A N 1
ATOM 1436 C CA . LEU A 1 179 ? -17.988 8.536 8.482 1.00 95.88 179 LEU A CA 1
ATOM 1437 C C . LEU A 1 179 ? -17.870 9.832 9.292 1.00 95.88 179 LEU A C 1
ATOM 1439 O O 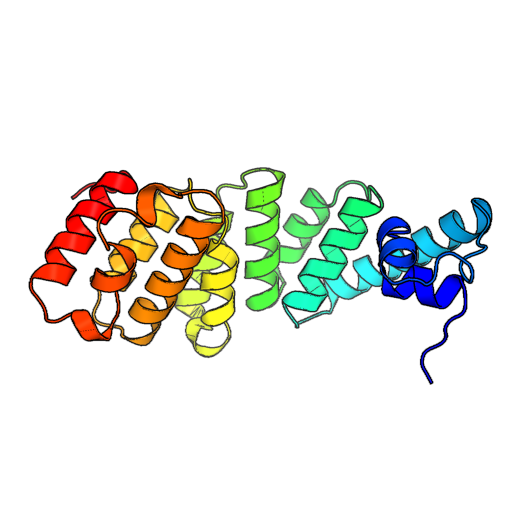. LEU A 1 179 ? -16.867 10.038 9.970 1.00 95.88 179 LEU A O 1
ATOM 1443 N N . GLU A 1 180 ? -18.895 10.683 9.247 1.00 95.81 180 GLU A N 1
ATOM 1444 C CA . GLU A 1 180 ? -18.947 11.912 10.042 1.00 95.81 180 GLU A CA 1
ATOM 1445 C C . GLU A 1 180 ? -19.064 11.587 11.531 1.00 95.81 180 GLU A C 1
ATOM 1447 O O . GLU A 1 180 ? -18.357 12.149 12.362 1.00 95.81 180 GLU A O 1
ATOM 1452 N N . GLN A 1 181 ? -19.919 10.624 11.879 1.00 96.31 181 GLN A N 1
ATOM 1453 C CA . GLN A 1 181 ? -20.108 10.195 13.264 1.00 96.31 181 GLN A CA 1
ATOM 1454 C C . GLN A 1 181 ? -18.873 9.504 13.850 1.00 96.31 181 GLN A C 1
ATOM 1456 O O . GLN A 1 181 ? -18.742 9.488 15.068 1.00 96.31 181 GLN A O 1
ATOM 1461 N N . LEU A 1 182 ? -17.990 8.951 13.011 1.00 96.25 182 LEU A N 1
ATOM 1462 C CA . LEU A 1 182 ? -16.726 8.314 13.404 1.00 96.25 182 LEU A CA 1
ATOM 1463 C C . LEU A 1 182 ? -15.547 9.289 13.521 1.00 96.25 182 LEU A C 1
ATOM 1465 O O . LEU A 1 182 ? -14.439 8.861 13.837 1.00 96.25 182 LEU A O 1
ATOM 1469 N N . LYS A 1 183 ? -15.748 10.583 13.259 1.00 94.31 183 LYS A N 1
ATOM 1470 C CA . LYS A 1 183 ? -14.711 11.594 13.471 1.00 94.31 183 LYS A CA 1
ATOM 1471 C C . LYS A 1 183 ? -14.272 11.654 14.936 1.00 94.31 183 LYS A C 1
ATOM 1473 O O . LYS A 1 183 ? -15.090 11.486 15.842 1.00 94.31 183 LYS A O 1
ATOM 1478 N N . PHE A 1 184 ? -12.986 11.917 15.156 1.00 91.19 184 PHE A N 1
ATOM 1479 C CA . PHE A 1 184 ? -12.379 11.944 16.487 1.00 91.19 184 PHE A CA 1
ATOM 1480 C C . PHE A 1 184 ? -13.068 12.949 17.423 1.00 91.19 184 PHE A C 1
ATOM 1482 O O . PHE A 1 184 ? -13.327 12.651 18.587 1.00 91.19 184 PHE A O 1
ATOM 1489 N N . GLU A 1 185 ? -13.467 14.103 16.897 1.00 93.06 185 GLU A N 1
ATOM 1490 C CA . GLU A 1 185 ? -14.156 15.167 17.631 1.00 93.06 185 GLU A CA 1
ATOM 1491 C C . GLU A 1 185 ? -15.502 14.701 18.209 1.00 93.06 185 GLU A C 1
ATOM 1493 O O . GLU A 1 185 ? -15.973 15.222 19.220 1.00 93.06 185 GLU A O 1
ATOM 1498 N N . ASN A 1 186 ? -16.104 13.674 17.603 1.00 93.94 186 ASN A N 1
ATOM 1499 C CA . ASN A 1 186 ? -17.374 13.101 18.027 1.00 93.94 186 ASN A CA 1
ATOM 1500 C C . ASN A 1 186 ? -17.214 11.960 19.040 1.00 93.94 186 ASN A C 1
ATOM 1502 O O . ASN A 1 186 ? -18.223 11.455 19.525 1.00 93.94 186 ASN A O 1
ATOM 1506 N N . ARG A 1 187 ? -15.987 11.558 19.404 1.00 91.50 187 ARG A N 1
ATOM 1507 C CA . ARG A 1 187 ? -15.689 10.368 20.226 1.00 91.50 187 ARG A CA 1
ATOM 1508 C C . ARG A 1 187 ? -16.488 10.271 21.527 1.00 91.50 187 ARG A C 1
ATOM 1510 O O . ARG A 1 187 ? -16.918 9.186 21.916 1.00 91.50 187 ARG A O 1
ATOM 1517 N N . ASN A 1 188 ? -16.708 11.407 22.185 1.00 91.75 188 ASN A N 1
ATOM 1518 C CA . ASN A 1 188 ? -17.432 11.480 23.457 1.00 91.75 188 ASN A CA 1
ATOM 1519 C C . ASN A 1 188 ? -18.961 11.558 23.292 1.00 91.75 188 ASN A C 1
ATOM 1521 O O . ASN A 1 188 ? -19.691 11.570 24.282 1.00 91.75 188 ASN A O 1
ATOM 1525 N N . LEU A 1 189 ? -19.465 11.618 22.058 1.00 94.12 189 LEU A N 1
ATOM 1526 C CA . LEU A 1 189 ? -20.891 11.703 21.769 1.00 94.12 189 LEU A CA 1
ATOM 1527 C C . LEU A 1 189 ? -21.525 10.301 21.682 1.00 94.12 189 LEU A C 1
ATOM 1529 O O . LEU A 1 189 ? -20.921 9.366 21.148 1.00 94.12 189 LEU A O 1
ATOM 1533 N N . PRO A 1 190 ? -22.795 10.129 22.101 1.00 93.81 190 PRO A N 1
ATOM 1534 C CA . PRO A 1 190 ? -23.512 8.853 21.963 1.00 93.81 190 PRO A CA 1
ATOM 1535 C C . PRO A 1 190 ? -23.617 8.344 20.514 1.00 93.81 190 PRO A C 1
ATOM 1537 O O . PRO A 1 190 ? -23.733 7.137 20.263 1.00 93.81 190 PRO A O 1
ATOM 1540 N N . THR A 1 191 ? -23.577 9.266 19.550 1.00 94.75 191 THR A N 1
ATOM 1541 C CA . THR A 1 191 ? -23.586 8.978 18.113 1.00 94.75 191 THR A CA 1
ATOM 1542 C C . THR A 1 191 ? -22.356 8.185 17.683 1.00 94.75 191 THR A C 1
ATOM 1544 O O . THR A 1 191 ? -22.506 7.256 16.895 1.00 94.75 191 THR A O 1
ATOM 1547 N N . PHE A 1 192 ? -21.181 8.444 18.262 1.00 95.38 192 PHE A N 1
ATOM 1548 C CA . PHE A 1 192 ? -19.940 7.732 17.944 1.00 95.38 192 PHE A CA 1
ATOM 1549 C C . PHE A 1 192 ? -20.005 6.256 18.348 1.00 95.38 192 PHE A C 1
ATOM 1551 O O . PHE A 1 192 ? -19.743 5.368 17.540 1.00 95.38 192 PHE A O 1
ATOM 1558 N N . LYS A 1 193 ? -20.486 5.956 19.562 1.00 94.44 193 LYS A N 1
ATOM 1559 C CA . LYS A 1 193 ? -20.695 4.565 20.010 1.00 94.44 193 LYS A CA 1
ATOM 1560 C C . LYS A 1 193 ? -21.703 3.819 19.129 1.00 94.44 193 LYS A C 1
ATOM 1562 O O . LYS A 1 193 ? -21.558 2.625 18.864 1.00 94.44 193 LYS A O 1
ATOM 1567 N N . THR A 1 194 ? -22.736 4.519 18.663 1.00 95.38 194 THR A N 1
ATOM 1568 C CA . THR A 1 194 ? -23.722 3.956 17.731 1.00 95.38 194 THR A CA 1
ATOM 1569 C C . THR A 1 194 ? -23.112 3.706 16.352 1.00 95.38 194 THR A C 1
ATOM 1571 O O . THR A 1 194 ? -23.366 2.655 15.762 1.00 95.38 194 THR A O 1
ATOM 1574 N N . ALA A 1 195 ? -22.275 4.623 15.866 1.00 96.88 195 ALA A N 1
ATOM 1575 C CA . ALA A 1 195 ? -21.534 4.484 14.621 1.00 96.88 195 ALA A CA 1
ATOM 1576 C C . ALA A 1 195 ? -20.566 3.295 14.663 1.00 96.88 195 ALA A C 1
ATOM 1578 O O . ALA A 1 195 ? -20.586 2.480 13.747 1.00 96.88 195 ALA A O 1
ATOM 1579 N N . ILE A 1 196 ? -19.818 3.104 15.757 1.00 96.75 196 ILE A N 1
ATOM 1580 C CA . ILE A 1 196 ? -18.958 1.922 15.938 1.00 96.75 196 ILE A CA 1
ATOM 1581 C C . ILE A 1 196 ? -19.768 0.627 15.860 1.00 96.75 196 ILE A C 1
ATOM 1583 O O . ILE A 1 196 ? -19.356 -0.310 15.183 1.00 96.75 196 ILE A O 1
ATOM 1587 N N . ARG A 1 197 ? -20.944 0.555 16.501 1.00 96.12 197 ARG A N 1
ATOM 1588 C CA . ARG A 1 197 ? -21.793 -0.648 16.434 1.00 96.12 197 ARG A CA 1
ATOM 1589 C C . ARG A 1 197 ? -22.219 -0.965 14.998 1.00 96.12 197 ARG A C 1
ATOM 1591 O O . ARG A 1 197 ? -22.144 -2.118 14.587 1.00 96.12 197 ARG A O 1
ATOM 1598 N N . LYS A 1 198 ? -22.638 0.050 14.237 1.00 96.31 198 LYS A N 1
ATOM 1599 C CA . LYS A 1 198 ? -22.972 -0.103 12.812 1.00 96.31 198 LYS A CA 1
ATOM 1600 C C . LYS A 1 198 ? -21.750 -0.522 11.994 1.00 96.31 198 LYS A C 1
ATOM 1602 O O . LYS A 1 198 ? -21.850 -1.406 11.153 1.00 96.31 198 LYS A O 1
ATOM 1607 N N . LEU A 1 199 ? -20.590 0.070 12.268 1.00 97.31 199 LEU A N 1
ATOM 1608 C CA . LEU A 1 199 ? -19.342 -0.278 11.598 1.00 97.31 199 LEU A CA 1
ATOM 1609 C C . LEU A 1 199 ? -18.947 -1.738 11.865 1.00 97.31 199 LEU A C 1
ATOM 1611 O O . LEU A 1 199 ? -18.634 -2.450 10.918 1.00 97.31 199 LEU A O 1
ATOM 1615 N N . LYS A 1 200 ? -19.031 -2.216 13.116 1.00 97.19 200 LYS A N 1
ATOM 1616 C CA . LYS A 1 200 ? -18.805 -3.629 13.474 1.00 97.19 200 LYS A CA 1
ATOM 1617 C C . LYS A 1 200 ? -19.699 -4.569 12.661 1.00 97.19 200 LYS A C 1
ATOM 1619 O O . LYS A 1 200 ? -19.208 -5.569 12.146 1.00 97.19 200 LYS A O 1
ATOM 1624 N N . GLN A 1 201 ? -20.974 -4.214 12.483 1.00 95.88 201 GLN A N 1
ATOM 1625 C CA . GLN A 1 201 ? -21.911 -4.973 11.645 1.00 95.88 201 GLN A CA 1
ATOM 1626 C C . GLN A 1 201 ? -21.483 -4.984 10.172 1.00 95.88 201 GLN A C 1
ATOM 1628 O O . GLN A 1 201 ? -21.394 -6.052 9.581 1.00 95.88 201 GLN A O 1
ATOM 1633 N N . ILE A 1 202 ? -21.162 -3.823 9.591 1.00 96.12 202 ILE A N 1
ATOM 1634 C CA . ILE A 1 202 ? -20.724 -3.718 8.187 1.00 96.12 202 ILE A CA 1
ATOM 1635 C C . ILE A 1 202 ? -19.433 -4.512 7.940 1.00 96.12 202 ILE A C 1
ATOM 1637 O O . ILE A 1 202 ? -19.274 -5.148 6.899 1.00 96.12 202 ILE A O 1
ATOM 1641 N N . LEU A 1 203 ? -18.498 -4.473 8.891 1.00 96.00 203 LEU A N 1
ATOM 1642 C CA . LEU A 1 203 ? -17.208 -5.147 8.782 1.00 96.00 203 LEU A CA 1
ATOM 1643 C C . LEU A 1 203 ? -17.256 -6.626 9.206 1.00 96.00 203 LEU A C 1
ATOM 1645 O O . LEU A 1 203 ? -16.244 -7.314 9.078 1.00 96.00 203 LEU A O 1
ATOM 1649 N N . ASN A 1 204 ? -18.401 -7.141 9.665 1.00 94.88 204 ASN A N 1
ATOM 1650 C CA . ASN A 1 204 ? -18.538 -8.491 10.226 1.00 94.88 204 ASN A CA 1
ATOM 1651 C C . ASN A 1 204 ? -17.524 -8.773 11.352 1.00 94.88 204 ASN A C 1
ATOM 1653 O O . ASN A 1 204 ? -16.884 -9.823 11.384 1.00 94.88 204 ASN A O 1
ATOM 1657 N N . VAL A 1 205 ? -17.347 -7.811 12.258 1.00 93.06 205 VAL A N 1
ATOM 1658 C CA . VAL A 1 205 ? -16.467 -7.922 13.428 1.00 93.06 205 VAL A CA 1
ATOM 1659 C C . VAL A 1 205 ? -17.311 -8.337 14.634 1.00 93.06 205 VAL A C 1
ATOM 1661 O O . VAL A 1 205 ? -18.281 -7.654 14.968 1.00 93.06 205 VAL A O 1
ATOM 1664 N N . VAL A 1 206 ? -16.966 -9.467 15.262 1.00 78.44 206 VAL A N 1
ATOM 1665 C CA . VAL A 1 206 ? -17.729 -10.048 16.380 1.00 78.44 206 VAL A CA 1
ATOM 1666 C C . VAL A 1 206 ? -17.661 -9.120 17.598 1.00 78.44 206 VAL A C 1
ATOM 1668 O O . VAL A 1 206 ? -16.594 -8.619 17.950 1.00 78.44 206 VAL A O 1
ATOM 1671 N N . THR A 1 207 ? -18.823 -8.860 18.201 1.00 57.94 207 THR A N 1
ATOM 1672 C CA . THR A 1 207 ? -18.995 -8.084 19.443 1.00 57.94 207 THR A CA 1
ATOM 1673 C C . THR A 1 207 ? -18.646 -8.873 20.685 1.00 57.94 207 THR A C 1
ATOM 1675 O O . THR A 1 207 ? -19.086 -10.043 20.744 1.00 57.94 207 THR A O 1
#